Protein AF-A0A956BLV8-F1 (afdb_monomer)

Nearest PDB structures (foldseek):
  6efn-assembly1_A-2  TM=6.779E-01  e=3.059E-04  Bacillus subtilis subsp. subtilis str. 168
  5ul3-assembly1_A  TM=5.189E-01  e=5.396E-01 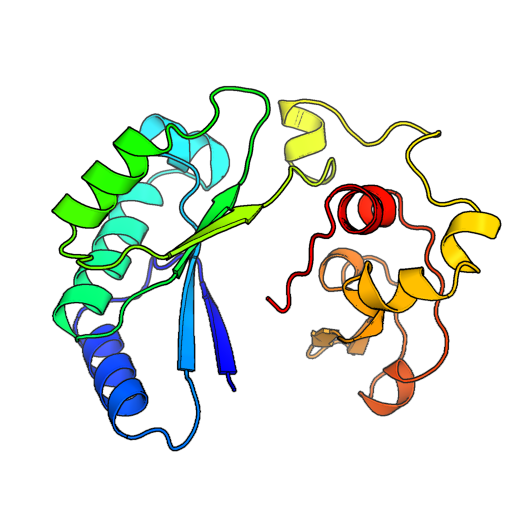 Priestia megaterium
  1tml-assembly1_A  TM=4.961E-01  e=4.240E-01  Thermobifida fusca
  7mjx-assembly2_B  TM=4.986E-01  e=3.992E-01  Bacteroides uniformis
  6fao-assembly1_A  TM=4.511E-01  e=5.731E-01  metagenome

Secondary structure (DSSP, 8-state):
-EEEEE--TT--HHHHHHHHHHHHH-SS-EEEEEE---SSHHHHHHHH-TTHHHHHHHHHHHHHHTT--PEEEEE--SSSPPPHHHHHHHHHHTT-SS-EEEEE---SSTHHHHHS----TT-S--HHHHHSTTHHHHSHHHH--EEETTEEESSGGGTT-GGGEEESSHHHHTS-----STHHHHHHHHT--S--

Sequence (196 aa):
PLGILTNGMLIDPALAEAIGQRFREAPYNLEIRVSLDGCTAEQNDRIRGRGVFAKATEGIANLARAGVPALVAASLVDEDPVDREQLLEVLAGLGVDRPRIKWIPPFRMGREERRARGYEEWETLTAEDVAHPETVHRLQCGTSRMVTAEGTWACPILINEPEHRLGDRLEDAMRPHRVDHPACTTCYVEGFSCST

Radius of gyration: 18.22 Å; Cα contacts (8 Å, |Δi|>4): 324; chains: 1; bounding box: 44×42×43 Å

Foldseek 3Di:
DEEDEDQLLPQDLVNLLVVLVCCVPPPDHYAYEHEAAELDQVRRCVPVNHPSNVRNLNSCLSNLVSVHQHAYEYEQAPPPGHDPVSNVVSSVVSNRPDYHYDYDYDQQDDVVCVVPRHFDPPLWDDPVCVPDPCLLQLFQLSPDWDADCVAIFSDPVCPVPPVRGQGHDPVSSPDDGDRTDSSSSSSNVVSDYPVD

pLDDT: mean 92.5, std 5.3, range [66.06, 98.56]

Solvent-accessible surface area (backbone atoms only — not comparable to full-atom values): 11035 Å² total; per-residue (Å²): 116,48,78,47,81,42,60,29,62,80,36,43,64,70,56,17,42,55,50,21,52,47,59,74,68,46,95,54,60,66,44,48,32,31,49,51,53,36,77,44,56,70,54,14,15,74,75,75,34,86,69,41,40,64,33,18,50,49,14,51,25,27,22,26,74,36,70,35,78,50,31,37,36,26,53,46,43,94,72,84,52,60,54,66,68,57,38,52,51,53,40,46,75,38,57,38,88,71,78,42,76,45,81,37,77,69,62,42,47,82,69,37,29,78,75,75,43,55,68,56,92,79,44,46,60,48,75,65,57,66,68,37,84,66,38,48,78,24,32,45,52,53,82,44,72,33,78,58,100,89,19,15,22,53,42,76,88,43,77,88,37,77,91,56,54,44,37,79,42,73,73,47,43,72,54,93,76,89,80,73,57,46,66,53,34,53,18,55,75,70,57,43,45,86,88,108

Structure (mmCIF, N/CA/C/O backbone):
data_AF-A0A956BLV8-F1
#
_entry.id   AF-A0A956BLV8-F1
#
loop_
_atom_site.group_PDB
_atom_site.id
_atom_site.type_symbol
_atom_site.label_atom_id
_atom_site.label_alt_id
_atom_site.label_comp_id
_atom_site.label_asym_id
_atom_site.label_entity_id
_atom_site.label_seq_id
_atom_site.pdbx_PDB_ins_code
_atom_site.Cartn_x
_atom_site.Cartn_y
_atom_site.Cartn_z
_atom_site.occupancy
_atom_site.B_iso_or_equiv
_atom_site.auth_seq_id
_atom_site.auth_comp_id
_atom_site.auth_asym_id
_atom_site.auth_atom_id
_atom_site.pdbx_PDB_model_num
ATOM 1 N N . PRO A 1 1 ? -0.418 -15.160 8.573 1.00 83.94 1 PRO A N 1
ATOM 2 C CA . PRO A 1 1 ? -0.638 -13.721 8.869 1.00 83.94 1 PRO A CA 1
ATOM 3 C C . PRO A 1 1 ? -1.484 -13.122 7.743 1.00 83.94 1 PRO A C 1
ATOM 5 O O . PRO A 1 1 ? -1.284 -13.519 6.598 1.00 83.94 1 PRO A O 1
ATOM 8 N N . LEU A 1 2 ? -2.432 -12.240 8.056 1.00 89.81 2 LEU A N 1
ATOM 9 C CA . LEU A 1 2 ? -3.318 -11.596 7.082 1.00 89.81 2 LEU A CA 1
ATOM 10 C C . LEU A 1 2 ? -3.217 -10.076 7.235 1.00 89.81 2 LEU A C 1
ATOM 12 O O . LEU A 1 2 ? -3.473 -9.555 8.315 1.00 89.81 2 LEU A O 1
ATOM 16 N N . GLY A 1 3 ? -2.863 -9.377 6.159 1.00 91.12 3 GLY A N 1
ATOM 17 C CA . GLY A 1 3 ? -2.927 -7.918 6.081 1.00 91.12 3 GLY A CA 1
ATOM 18 C C . GLY A 1 3 ? -4.072 -7.486 5.171 1.00 91.12 3 GLY A C 1
ATOM 19 O O . GLY A 1 3 ? -4.181 -7.976 4.048 1.00 91.12 3 GLY A O 1
ATOM 20 N N . ILE A 1 4 ? -4.920 -6.575 5.642 1.00 93.00 4 ILE A N 1
ATOM 21 C CA . ILE A 1 4 ? -6.008 -5.974 4.865 1.00 93.00 4 ILE A CA 1
ATOM 22 C C . ILE A 1 4 ? -5.679 -4.501 4.650 1.00 93.00 4 ILE A C 1
ATOM 24 O O . ILE A 1 4 ? -5.573 -3.739 5.608 1.00 93.00 4 ILE A O 1
ATOM 28 N N . LEU A 1 5 ? -5.540 -4.096 3.389 1.00 93.75 5 LEU A N 1
ATOM 29 C CA . LEU A 1 5 ? -5.319 -2.706 3.002 1.00 93.75 5 LEU A CA 1
ATOM 30 C C . LEU A 1 5 ? -6.654 -2.084 2.586 1.00 93.75 5 LEU A C 1
ATOM 32 O O . LEU A 1 5 ? -7.389 -2.659 1.786 1.00 93.75 5 LEU A O 1
ATOM 36 N N . THR A 1 6 ? -6.974 -0.912 3.127 1.00 95.62 6 THR A N 1
ATOM 37 C CA . THR A 1 6 ? -8.262 -0.242 2.919 1.00 95.62 6 THR A CA 1
ATOM 38 C C . THR A 1 6 ? -8.118 1.280 2.947 1.00 95.62 6 THR A C 1
ATOM 40 O O . THR A 1 6 ? -7.176 1.826 3.519 1.00 95.62 6 THR A O 1
ATOM 43 N N . ASN A 1 7 ? -9.067 1.991 2.339 1.00 95.62 7 ASN A N 1
ATOM 44 C CA . ASN A 1 7 ? -9.197 3.445 2.489 1.00 95.62 7 ASN A CA 1
ATOM 45 C C . ASN A 1 7 ? -9.941 3.846 3.780 1.00 95.62 7 ASN A C 1
ATOM 47 O O . ASN A 1 7 ? -10.078 5.031 4.057 1.00 95.62 7 ASN A O 1
ATOM 51 N N . GLY A 1 8 ? -10.453 2.876 4.548 1.00 96.62 8 GLY A N 1
ATOM 52 C CA . GLY A 1 8 ? -11.100 3.094 5.845 1.00 96.62 8 GLY A CA 1
ATOM 53 C C . GLY A 1 8 ? -12.504 3.705 5.794 1.00 96.62 8 GLY A C 1
ATOM 54 O O . GLY A 1 8 ? -13.173 3.750 6.819 1.00 96.62 8 GLY A O 1
ATOM 55 N N 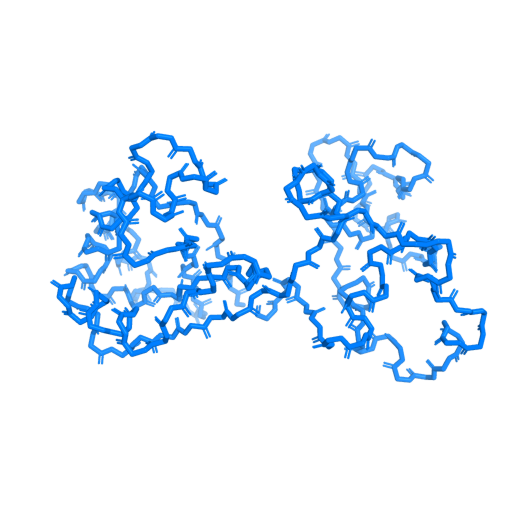. MET A 1 9 ? -12.993 4.122 4.623 1.00 97.75 9 MET A N 1
ATOM 56 C CA . MET A 1 9 ? -14.185 4.976 4.510 1.00 97.75 9 MET A CA 1
ATOM 57 C C . MET A 1 9 ? -15.508 4.308 4.902 1.00 97.75 9 MET A C 1
ATOM 59 O O . MET A 1 9 ? -16.500 5.003 5.110 1.00 97.75 9 MET A O 1
ATOM 63 N N . LEU A 1 10 ? -15.548 2.975 4.898 1.00 97.25 10 LEU A N 1
ATOM 64 C CA . LEU A 1 10 ? -16.747 2.175 5.170 1.00 97.25 10 LEU A CA 1
ATOM 65 C C . LEU A 1 10 ? -16.645 1.409 6.492 1.00 97.25 10 LEU A C 1
ATOM 67 O O . LEU A 1 10 ? -17.432 0.500 6.738 1.00 97.25 10 LEU A O 1
ATOM 71 N N . ILE A 1 11 ? -15.658 1.738 7.328 1.00 98.00 11 ILE A N 1
ATOM 72 C CA . ILE A 1 11 ? -15.493 1.106 8.635 1.00 98.00 11 ILE A CA 1
ATOM 73 C C . ILE A 1 11 ? -16.377 1.837 9.637 1.00 98.00 11 ILE A C 1
ATOM 75 O O . ILE A 1 11 ? -15.930 2.717 10.366 1.00 98.00 11 ILE A O 1
ATOM 79 N N . ASP A 1 12 ? -17.657 1.486 9.635 1.00 98.31 12 ASP A N 1
ATOM 80 C CA . ASP A 1 12 ? -18.606 1.929 10.650 1.00 98.31 12 ASP A CA 1
ATOM 81 C C . ASP A 1 12 ? -18.378 1.192 11.994 1.00 98.31 12 ASP A C 1
ATOM 83 O O . ASP A 1 12 ? -17.559 0.264 12.068 1.00 98.31 12 ASP A O 1
ATOM 87 N N . PRO A 1 13 ? -19.067 1.581 13.084 1.00 98.56 13 PRO A N 1
ATOM 88 C CA . PRO A 1 13 ? -18.897 0.931 14.382 1.00 98.56 13 PRO A CA 1
ATOM 89 C C . PRO A 1 13 ? -19.214 -0.571 14.383 1.00 98.56 13 PRO A C 1
ATOM 91 O O . PRO A 1 13 ? -18.564 -1.328 15.101 1.00 98.56 13 PRO A O 1
ATOM 94 N N . ALA A 1 14 ? -20.187 -1.021 13.585 1.00 98.44 14 ALA A N 1
ATOM 95 C CA . ALA A 1 14 ? -20.584 -2.426 13.545 1.00 98.44 14 ALA A CA 1
ATOM 96 C C . ALA A 1 14 ? -19.514 -3.284 12.856 1.00 98.44 14 ALA A C 1
ATOM 98 O O . ALA A 1 14 ? -19.144 -4.346 13.364 1.00 98.44 14 ALA A O 1
ATOM 99 N N . LEU A 1 15 ? -18.970 -2.807 11.732 1.00 98.19 15 LEU A N 1
ATOM 100 C CA . LEU A 1 15 ? -17.857 -3.456 11.051 1.00 98.19 15 LEU A CA 1
ATOM 101 C C . LEU A 1 15 ? -16.589 -3.425 11.910 1.00 98.19 15 LEU A C 1
ATOM 103 O O . LEU A 1 15 ? -15.890 -4.433 11.986 1.00 98.19 15 LEU A O 1
ATOM 107 N N . ALA A 1 16 ? -16.300 -2.309 12.584 1.00 98.06 16 ALA A N 1
ATOM 108 C CA . ALA A 1 16 ? -15.155 -2.213 13.485 1.00 98.06 16 ALA A CA 1
ATOM 109 C C . ALA A 1 16 ? -15.237 -3.229 14.632 1.00 98.06 16 ALA A C 1
ATOM 111 O O . ALA A 1 16 ? -14.248 -3.910 14.893 1.00 98.06 16 ALA A O 1
ATOM 112 N N . GLU A 1 17 ? -16.405 -3.397 15.261 1.00 98.25 17 GLU A N 1
ATOM 113 C CA . GLU A 1 17 ? -16.586 -4.404 16.313 1.00 98.25 17 GLU A CA 1
ATOM 114 C C . GLU A 1 17 ? -16.426 -5.827 15.766 1.00 98.25 17 GLU A C 1
ATOM 116 O O . GLU A 1 17 ? -15.737 -6.648 16.371 1.00 98.25 17 GLU A O 1
ATOM 121 N N . ALA A 1 18 ? -16.977 -6.114 14.582 1.00 97.38 18 ALA A N 1
ATOM 122 C CA . ALA A 1 18 ? -16.798 -7.412 13.936 1.00 97.38 18 ALA A CA 1
ATOM 123 C C . ALA A 1 18 ? -15.314 -7.706 13.639 1.00 97.38 18 ALA A C 1
ATOM 125 O O . ALA A 1 18 ? -14.838 -8.816 13.889 1.00 97.38 18 ALA A O 1
ATOM 126 N N . ILE A 1 19 ? -14.560 -6.714 13.149 1.00 96.62 19 ILE A N 1
ATOM 127 C CA . ILE A 1 19 ? -13.107 -6.826 12.955 1.00 96.62 19 ILE A CA 1
ATOM 128 C C . ILE A 1 19 ? -12.409 -7.018 14.306 1.00 96.62 19 ILE A C 1
ATOM 130 O O . ILE A 1 19 ? -11.548 -7.888 14.410 1.00 96.62 19 ILE A O 1
ATOM 134 N N . GLY A 1 20 ? -12.790 -6.267 15.341 1.00 96.31 20 GLY A N 1
ATOM 135 C CA . GLY A 1 20 ? -12.245 -6.376 16.695 1.00 96.31 20 GLY A CA 1
ATOM 136 C C . GLY A 1 20 ? -12.437 -7.762 17.302 1.00 96.31 20 GLY A C 1
ATOM 137 O O . GLY A 1 20 ? -11.493 -8.331 17.853 1.00 96.31 20 GLY A O 1
ATOM 138 N N . GLN A 1 21 ? -13.616 -8.361 17.131 1.00 96.44 21 GLN A N 1
ATOM 139 C CA . GLN A 1 21 ? -13.868 -9.737 17.546 1.00 96.44 21 GLN A CA 1
ATOM 140 C C . GLN A 1 21 ? -12.927 -10.712 16.828 1.00 96.44 21 GLN A C 1
ATOM 142 O O . GLN A 1 21 ? -12.256 -11.514 17.478 1.00 96.44 21 GLN A O 1
ATOM 147 N N . ARG A 1 22 ? -12.809 -10.606 15.496 1.00 95.19 22 ARG A N 1
ATOM 148 C CA . ARG A 1 22 ? -11.887 -11.451 14.720 1.00 95.19 22 ARG A CA 1
ATOM 149 C C . ARG A 1 22 ? -10.435 -11.240 15.124 1.00 95.19 22 ARG A C 1
ATOM 151 O O . ARG A 1 22 ? -9.704 -12.213 15.224 1.00 95.19 22 ARG A O 1
ATOM 158 N N . PHE A 1 23 ? -10.029 -10.003 15.384 1.00 94.00 23 PHE A N 1
ATOM 159 C CA . PHE A 1 23 ? -8.677 -9.664 15.814 1.00 94.00 23 PHE A CA 1
ATOM 160 C C . PHE A 1 23 ? -8.318 -10.329 17.152 1.00 94.00 23 PHE A C 1
ATOM 162 O O . PHE A 1 23 ? -7.195 -10.796 17.311 1.00 94.00 23 PHE A O 1
ATOM 169 N N . ARG A 1 24 ? -9.271 -10.424 18.092 1.00 93.69 24 ARG A N 1
ATOM 170 C CA . ARG A 1 24 ? -9.075 -11.083 19.397 1.00 93.69 24 ARG A CA 1
ATOM 171 C C . ARG A 1 24 ? -9.074 -12.611 19.319 1.00 93.69 24 ARG A C 1
ATOM 173 O O . ARG A 1 24 ? -8.361 -13.254 20.081 1.00 93.69 24 ARG A O 1
ATOM 180 N N . GLU A 1 25 ? -9.891 -13.186 18.441 1.00 94.50 25 GLU A N 1
ATOM 181 C CA . GLU A 1 25 ? -10.086 -14.640 18.344 1.00 94.50 25 GLU A CA 1
ATOM 182 C C . GLU A 1 25 ? -9.151 -15.320 17.328 1.00 94.50 25 GLU A C 1
ATOM 184 O O . GLU A 1 25 ? -8.979 -16.540 17.369 1.00 94.50 25 GLU A O 1
ATOM 189 N N . ALA A 1 26 ? -8.570 -14.569 16.386 1.00 91.56 26 ALA A N 1
ATOM 190 C CA . ALA A 1 26 ? -7.771 -15.143 15.311 1.00 91.56 26 ALA A CA 1
ATOM 191 C C . ALA A 1 26 ? -6.491 -15.815 15.847 1.00 91.56 26 ALA A C 1
ATOM 193 O O . ALA A 1 26 ? -5.732 -15.201 16.595 1.00 91.56 26 ALA A O 1
ATOM 194 N N . PRO A 1 27 ? -6.174 -17.045 15.397 1.00 91.69 27 PRO A N 1
ATOM 195 C CA . PRO A 1 27 ? -4.961 -17.752 15.816 1.00 91.69 27 PRO A CA 1
ATOM 196 C C . PRO A 1 27 ? -3.676 -17.174 15.198 1.00 91.69 27 PRO A C 1
ATOM 198 O O . PRO A 1 27 ? -2.574 -17.549 15.592 1.00 91.69 27 PRO A O 1
ATOM 201 N N . TYR A 1 28 ? -3.806 -16.285 14.210 1.00 89.81 28 TYR A N 1
ATOM 202 C CA . TYR A 1 28 ? -2.698 -15.629 13.521 1.00 89.81 28 TYR A CA 1
ATOM 203 C C . TYR A 1 28 ? -2.924 -14.122 13.462 1.00 89.81 28 TYR A C 1
ATOM 205 O O . TYR A 1 28 ? -4.062 -13.659 13.443 1.00 89.81 28 TYR A O 1
ATOM 213 N N . ASN A 1 29 ? -1.829 -13.372 13.326 1.00 88.00 29 ASN A N 1
ATOM 214 C CA . ASN A 1 29 ? -1.866 -11.917 13.223 1.00 88.00 29 ASN A CA 1
ATOM 215 C C . ASN A 1 29 ? -2.768 -11.452 12.070 1.00 88.00 29 ASN A C 1
ATOM 217 O O . ASN A 1 29 ? -2.560 -11.850 10.916 1.00 88.00 29 ASN A O 1
ATOM 221 N N . LEU A 1 30 ? -3.713 -10.577 12.407 1.00 91.38 30 LEU A N 1
ATOM 222 C CA . LEU A 1 30 ? -4.530 -9.789 11.493 1.00 91.38 30 LEU A CA 1
ATOM 223 C C . LEU A 1 30 ? -4.069 -8.333 11.585 1.00 91.38 30 LEU A C 1
ATOM 225 O O . LEU A 1 30 ? -4.026 -7.776 12.673 1.00 91.38 30 LEU A O 1
ATOM 229 N N . GLU A 1 31 ? -3.7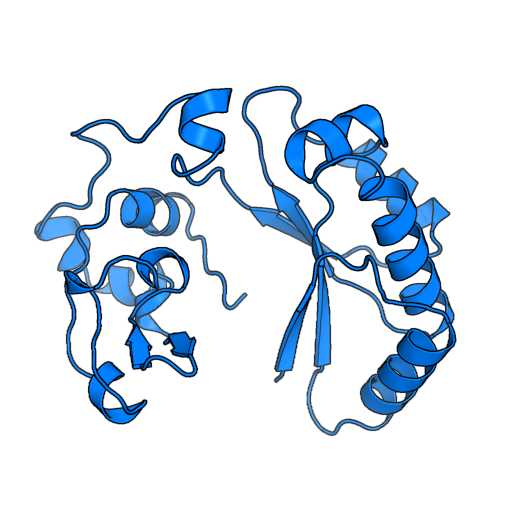35 -7.706 10.465 1.00 92.06 31 GLU A N 1
ATOM 230 C CA . GLU A 1 31 ? -3.395 -6.284 10.404 1.00 92.06 31 GLU A CA 1
ATOM 231 C C . GLU A 1 31 ? -4.397 -5.551 9.514 1.00 92.06 31 GLU A C 1
ATOM 233 O O . GLU A 1 31 ? -4.644 -5.967 8.382 1.00 92.06 31 GLU A O 1
ATOM 238 N N . ILE A 1 32 ? -4.946 -4.439 10.009 1.00 94.88 32 ILE A N 1
ATOM 239 C CA . ILE A 1 32 ? -5.719 -3.501 9.193 1.00 94.88 32 ILE A CA 1
ATOM 240 C C . ILE A 1 32 ? -4.841 -2.295 8.895 1.00 94.88 32 ILE A C 1
ATOM 242 O O . ILE A 1 32 ? -4.351 -1.634 9.811 1.00 94.88 32 ILE A O 1
ATOM 246 N N . ARG A 1 33 ? -4.659 -2.009 7.610 1.00 95.69 33 ARG A N 1
ATOM 247 C CA . ARG A 1 33 ? -3.885 -0.880 7.116 1.00 95.69 33 ARG A CA 1
ATOM 248 C C . ARG A 1 33 ? -4.799 0.128 6.442 1.00 95.69 33 ARG A C 1
ATOM 250 O O . ARG A 1 33 ? -5.372 -0.171 5.394 1.00 95.69 33 ARG A O 1
ATOM 257 N N . VAL A 1 34 ? -4.911 1.316 7.023 1.00 96.69 34 VAL A N 1
ATOM 258 C CA . VAL A 1 34 ? -5.737 2.403 6.493 1.00 96.69 34 VAL A CA 1
ATOM 259 C C . VAL A 1 34 ? -4.854 3.420 5.784 1.00 96.69 34 VAL A C 1
ATOM 261 O O . VAL A 1 34 ? -3.867 3.895 6.335 1.00 96.69 34 VAL A O 1
ATOM 264 N N . SER A 1 35 ? -5.199 3.742 4.543 1.00 95.12 35 SER A N 1
ATOM 265 C CA . SER A 1 35 ? -4.557 4.822 3.798 1.00 95.12 35 SER A CA 1
ATOM 266 C C . SER A 1 35 ? -4.982 6.206 4.299 1.00 95.12 35 SER A C 1
ATOM 268 O O . SER A 1 35 ? -6.178 6.494 4.309 1.00 95.12 35 SER A O 1
ATOM 270 N N . LEU A 1 36 ? -4.015 7.065 4.629 1.00 95.00 36 LEU A N 1
ATOM 271 C CA . LEU A 1 36 ? -4.230 8.465 5.007 1.00 95.00 36 LEU A CA 1
ATOM 272 C C . LEU A 1 36 ? -3.016 9.298 4.561 1.00 95.00 36 LEU A C 1
ATOM 274 O O . LEU A 1 36 ? -1.932 9.150 5.116 1.00 95.00 36 LEU A O 1
ATOM 278 N N . ASP A 1 37 ? -3.197 10.162 3.561 1.00 92.81 37 ASP A N 1
ATOM 279 C CA . ASP A 1 37 ? -2.104 10.900 2.898 1.00 92.81 37 ASP A CA 1
ATOM 280 C C . ASP A 1 37 ? -2.106 12.396 3.253 1.00 92.81 37 ASP A C 1
ATOM 282 O O . ASP A 1 37 ? -1.746 13.246 2.448 1.00 92.81 37 ASP A O 1
ATOM 286 N N . GLY A 1 38 ? -2.570 12.752 4.44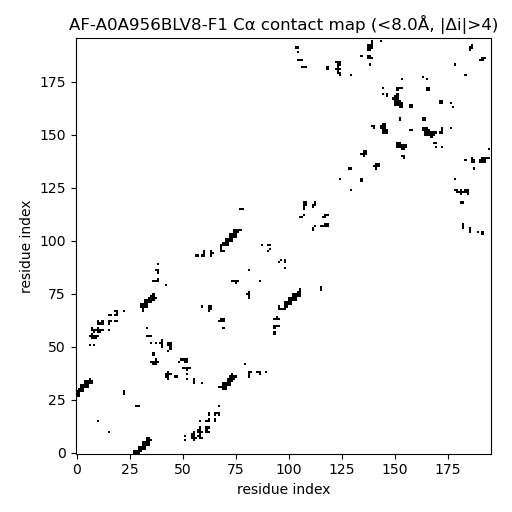6 1.00 92.12 38 GLY A N 1
ATOM 287 C CA . GLY A 1 38 ? -2.570 14.137 4.904 1.00 92.12 38 GLY A CA 1
ATOM 288 C C . GLY A 1 38 ? -3.047 14.259 6.340 1.00 92.12 38 GLY A C 1
ATOM 289 O O . GLY A 1 38 ? -3.816 13.424 6.816 1.00 92.12 38 GLY A O 1
ATOM 290 N N . CYS A 1 39 ? -2.605 15.316 7.016 1.00 93.31 39 CYS A N 1
ATOM 291 C CA . CYS A 1 39 ? -2.992 15.617 8.397 1.00 93.31 39 CYS A CA 1
ATOM 292 C C . CYS A 1 39 ? -4.299 16.417 8.477 1.00 93.31 39 CYS A C 1
ATOM 294 O O . CYS A 1 39 ? -4.882 16.573 9.547 1.00 93.31 39 CYS A O 1
ATOM 296 N N . THR A 1 40 ? -4.771 16.926 7.338 1.00 94.00 40 THR A N 1
ATOM 297 C CA . THR A 1 40 ? -5.997 17.715 7.213 1.00 94.00 40 THR A CA 1
ATOM 298 C C . THR A 1 40 ? -6.856 17.215 6.055 1.00 94.00 40 THR A C 1
ATOM 300 O O . THR A 1 40 ? -6.371 16.538 5.143 1.00 94.00 40 THR A O 1
ATOM 303 N N . ALA A 1 41 ? -8.137 17.600 6.059 1.00 95.81 41 ALA A N 1
ATOM 304 C CA . ALA A 1 41 ? -9.043 17.308 4.953 1.00 95.81 41 ALA A CA 1
ATOM 305 C C . ALA A 1 41 ? -8.529 17.875 3.628 1.00 95.81 41 ALA A C 1
ATOM 307 O O . ALA A 1 41 ? -8.575 17.185 2.619 1.00 95.81 41 ALA A O 1
ATOM 308 N N . GLU A 1 42 ? -7.985 19.093 3.633 1.00 93.50 42 GLU A N 1
ATOM 309 C CA . GLU A 1 42 ? -7.465 19.720 2.420 1.00 93.50 42 GLU A CA 1
ATOM 310 C C . GLU A 1 42 ? -6.288 18.938 1.822 1.00 93.50 42 GLU A C 1
ATOM 312 O O . GLU A 1 42 ? -6.318 18.609 0.636 1.00 93.50 42 GLU A O 1
ATOM 317 N N . GLN A 1 43 ? -5.296 18.578 2.643 1.00 92.19 43 GLN A N 1
ATOM 318 C CA . GLN A 1 43 ? -4.124 17.813 2.203 1.00 92.19 43 GLN A CA 1
ATOM 319 C C . GLN A 1 43 ? -4.511 16.423 1.690 1.00 92.19 43 GLN A C 1
ATOM 321 O O . GLN A 1 43 ? -4.220 16.064 0.548 1.00 92.19 43 GLN A O 1
ATOM 326 N N . ASN A 1 44 ? -5.222 15.646 2.510 1.00 93.88 44 ASN A N 1
ATOM 327 C CA . ASN A 1 44 ? -5.548 14.268 2.163 1.00 93.88 44 ASN A CA 1
ATOM 328 C C . ASN A 1 44 ? -6.510 14.201 0.971 1.00 93.88 44 ASN A C 1
ATOM 330 O O . ASN A 1 44 ? -6.323 13.380 0.073 1.00 93.88 44 ASN A O 1
ATOM 334 N N . ASP A 1 45 ? -7.540 15.049 0.931 1.00 94.50 45 ASP A N 1
ATOM 335 C CA . ASP A 1 45 ? -8.565 14.968 -0.110 1.00 94.50 45 ASP A CA 1
ATOM 336 C C . ASP A 1 45 ? -8.052 15.452 -1.471 1.00 94.50 45 ASP A C 1
ATOM 338 O O . ASP A 1 45 ? -8.540 14.983 -2.503 1.00 94.50 45 ASP A O 1
ATOM 342 N N . ARG A 1 46 ? -7.017 16.305 -1.502 1.00 90.50 46 ARG A N 1
ATOM 343 C CA . ARG A 1 46 ? -6.278 16.634 -2.732 1.00 90.50 46 ARG A CA 1
ATOM 344 C C . ARG A 1 46 ? -5.684 15.37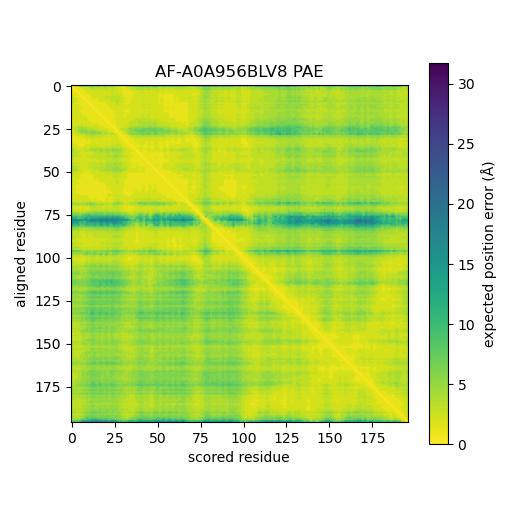7 -3.380 1.00 90.50 46 ARG A C 1
ATOM 346 O O . ARG A 1 46 ? -5.661 15.252 -4.609 1.00 90.50 46 ARG A O 1
ATOM 353 N N . ILE A 1 47 ? -5.252 14.417 -2.558 1.00 89.06 47 ILE A N 1
ATOM 354 C CA . ILE A 1 47 ? -4.633 13.164 -3.000 1.00 89.06 47 ILE A CA 1
ATOM 355 C C . ILE A 1 47 ? -5.678 12.068 -3.236 1.00 89.06 47 ILE A C 1
ATOM 357 O O . ILE A 1 47 ? -5.688 11.436 -4.302 1.00 89.06 47 ILE A O 1
ATOM 361 N N . ARG A 1 48 ? -6.550 11.845 -2.250 1.00 91.25 48 ARG A N 1
ATOM 362 C CA . ARG A 1 48 ? -7.453 10.689 -2.146 1.00 91.25 48 ARG A CA 1
ATOM 363 C C . ARG A 1 48 ? -8.876 10.959 -2.632 1.00 91.25 48 ARG A C 1
ATOM 365 O O . ARG A 1 48 ? -9.596 10.004 -2.915 1.00 91.25 48 ARG A O 1
ATOM 372 N N . GLY A 1 49 ? -9.255 12.224 -2.792 1.00 93.31 49 GLY A N 1
ATOM 373 C CA . GLY A 1 49 ? -10.582 12.654 -3.219 1.00 93.31 49 GLY A CA 1
ATOM 374 C C . GLY A 1 49 ? -11.399 13.289 -2.094 1.00 93.31 49 GLY A C 1
ATOM 375 O O . GLY A 1 49 ? -11.158 13.071 -0.910 1.00 93.31 49 GLY A O 1
ATOM 376 N N . ARG A 1 50 ? -12.398 14.084 -2.484 1.00 96.81 50 ARG A N 1
ATOM 377 C CA . ARG A 1 50 ? -13.238 14.871 -1.572 1.00 96.81 50 ARG A CA 1
ATOM 378 C C . ARG A 1 50 ? -13.959 14.005 -0.532 1.00 96.81 50 ARG A C 1
ATOM 380 O O . ARG A 1 50 ? -14.670 13.066 -0.885 1.00 96.81 50 ARG A O 1
ATOM 387 N N . GLY A 1 51 ? -13.864 14.405 0.734 1.00 96.88 51 GLY A N 1
ATOM 388 C CA . GLY A 1 51 ? -14.537 13.793 1.876 1.00 96.88 51 GLY A CA 1
ATOM 389 C C . GLY A 1 51 ? -13.898 12.494 2.363 1.00 96.88 51 GLY A C 1
ATOM 390 O O . GLY A 1 51 ? -14.473 11.836 3.233 1.00 96.88 51 GLY A O 1
ATOM 391 N N . VAL A 1 52 ? -12.745 12.097 1.815 1.00 97.75 52 VAL A N 1
ATOM 392 C CA . VAL A 1 52 ? -12.078 10.852 2.209 1.00 97.75 52 VAL A CA 1
ATOM 393 C C . VAL A 1 52 ? -11.464 10.989 3.595 1.00 97.75 52 VAL A C 1
ATOM 395 O O . VAL A 1 52 ? -11.620 10.072 4.392 1.00 97.75 52 VAL A O 1
ATOM 398 N N . PHE A 1 53 ? -10.851 12.127 3.923 1.00 97.69 53 PHE A N 1
ATOM 399 C CA . PHE A 1 53 ? -10.208 12.350 5.219 1.00 97.69 53 PHE A CA 1
ATOM 400 C C . PHE A 1 53 ? -11.176 12.150 6.383 1.00 97.69 53 PHE A C 1
ATOM 402 O O . PHE A 1 53 ? -10.887 11.400 7.312 1.00 97.69 53 PHE A O 1
ATOM 409 N N . ALA A 1 54 ? -12.356 12.769 6.306 1.00 98.06 54 ALA A N 1
ATOM 410 C CA . ALA A 1 54 ? -13.362 12.674 7.359 1.00 98.06 54 ALA A CA 1
ATOM 411 C C . ALA A 1 54 ? -13.811 11.219 7.578 1.00 98.06 54 ALA A C 1
ATOM 413 O O . ALA A 1 54 ? -13.828 10.737 8.705 1.00 98.06 54 ALA A O 1
ATOM 414 N N . LYS A 1 55 ? -14.096 10.487 6.494 1.00 98.38 55 LYS A N 1
ATOM 415 C CA . LYS A 1 55 ? -14.538 9.087 6.583 1.00 98.38 55 LYS A CA 1
ATOM 416 C C . LYS A 1 55 ? -13.421 8.134 7.012 1.00 98.38 55 LYS A C 1
ATOM 418 O O . LYS A 1 55 ? -13.666 7.201 7.766 1.00 98.38 55 LYS A O 1
ATOM 423 N N . ALA A 1 56 ? -12.199 8.346 6.530 1.00 98.00 56 ALA A N 1
ATOM 424 C CA . ALA A 1 56 ? -11.050 7.519 6.884 1.00 98.00 56 ALA A CA 1
ATOM 425 C C . ALA A 1 56 ? -10.671 7.695 8.360 1.00 98.00 56 ALA A C 1
ATOM 427 O O . ALA A 1 56 ? -10.443 6.704 9.050 1.00 98.00 56 ALA A O 1
ATOM 428 N N . THR A 1 57 ? -10.654 8.933 8.864 1.00 97.75 57 THR A N 1
ATOM 429 C CA . THR A 1 57 ? -10.365 9.217 10.279 1.00 97.75 57 THR A CA 1
ATOM 430 C C . THR A 1 57 ? -11.470 8.704 11.205 1.00 97.75 57 THR A C 1
ATOM 432 O O . THR A 1 57 ? -11.160 8.129 12.247 1.00 97.75 57 THR A O 1
ATOM 435 N N . GLU A 1 58 ? -12.742 8.785 10.798 1.00 98.31 58 GLU A N 1
ATOM 436 C CA . GLU A 1 58 ? -13.847 8.118 11.498 1.00 98.31 58 GLU A CA 1
ATOM 437 C C . GLU A 1 58 ? -13.645 6.595 11.558 1.00 98.31 58 GLU A C 1
ATOM 439 O O . GLU A 1 58 ? -13.737 6.004 12.635 1.00 98.31 58 GLU A O 1
ATOM 444 N N . GLY A 1 59 ? -13.290 5.964 10.434 1.00 98.12 59 GLY A N 1
ATOM 445 C CA . GLY A 1 59 ? -12.992 4.534 10.377 1.00 98.12 59 GLY A CA 1
ATOM 446 C C . GLY A 1 59 ? -11.816 4.120 11.266 1.00 98.12 59 GLY A C 1
ATOM 447 O O . GLY A 1 59 ? -11.903 3.119 11.978 1.00 98.12 59 GLY A O 1
ATOM 448 N N . ILE A 1 60 ? -10.738 4.910 11.289 1.00 97.88 60 ILE A N 1
ATOM 449 C CA . ILE A 1 60 ? -9.585 4.698 12.180 1.00 97.88 60 ILE A CA 1
ATOM 450 C C . ILE A 1 60 ? -10.016 4.790 13.648 1.00 97.88 60 ILE A C 1
ATOM 452 O O . ILE A 1 60 ? -9.670 3.911 14.437 1.00 97.88 60 ILE A O 1
ATOM 456 N N . ALA A 1 61 ? -10.809 5.799 14.013 1.00 97.81 61 ALA A N 1
ATOM 457 C CA . ALA A 1 61 ? -11.306 5.947 15.377 1.00 97.81 61 ALA A CA 1
ATOM 458 C C . ALA A 1 61 ? -12.247 4.796 15.779 1.00 97.81 61 ALA A C 1
ATOM 460 O O . ALA A 1 61 ? -12.207 4.325 16.916 1.00 97.81 61 ALA A O 1
ATOM 461 N N . ASN A 1 62 ? -13.077 4.303 14.855 1.00 98.31 62 ASN A N 1
ATOM 462 C CA . ASN A 1 62 ? -13.925 3.133 15.087 1.00 98.31 62 ASN A CA 1
ATOM 463 C C . ASN A 1 62 ? -13.080 1.877 15.363 1.00 98.31 62 ASN A C 1
ATOM 465 O O . ASN A 1 62 ? -13.344 1.177 16.341 1.00 98.31 62 ASN A O 1
ATOM 469 N N . LEU A 1 63 ? -12.030 1.627 14.569 1.00 97.44 63 LEU A N 1
ATOM 470 C CA . LEU A 1 63 ? -11.084 0.525 14.807 1.00 97.44 63 LEU A CA 1
ATOM 471 C C . LEU A 1 63 ? -10.385 0.649 16.163 1.00 97.44 63 LEU A C 1
ATOM 473 O O . LEU A 1 63 ? -10.318 -0.331 16.905 1.00 97.44 63 LEU A O 1
ATOM 477 N N . ALA A 1 64 ? -9.915 1.850 16.506 1.00 96.56 64 ALA A N 1
ATOM 478 C CA . ALA A 1 64 ? -9.258 2.114 17.780 1.00 96.56 64 ALA A CA 1
ATOM 479 C C . ALA A 1 64 ? -10.181 1.787 18.966 1.00 96.56 64 ALA A C 1
ATOM 481 O O . ALA A 1 64 ? -9.789 1.045 19.867 1.00 96.56 64 ALA A O 1
ATOM 482 N N . ARG A 1 65 ? -11.445 2.237 18.924 1.00 96.62 65 ARG A N 1
ATOM 483 C CA . ARG A 1 65 ? -12.448 1.917 19.959 1.00 96.62 65 ARG A CA 1
ATOM 484 C C . ARG A 1 65 ? -12.754 0.421 20.061 1.00 96.62 65 ARG A C 1
ATOM 486 O O . ARG A 1 65 ? -12.994 -0.063 21.161 1.00 96.62 65 ARG A O 1
ATOM 493 N N . ALA A 1 66 ? -12.702 -0.311 18.949 1.00 96.56 66 ALA A N 1
ATOM 494 C CA . ALA A 1 66 ? -12.875 -1.766 18.920 1.00 96.56 66 ALA A CA 1
ATOM 495 C C . ALA A 1 66 ? -11.618 -2.552 19.364 1.00 96.56 66 ALA A C 1
ATOM 497 O O . ALA A 1 66 ? -11.623 -3.788 19.369 1.00 96.56 66 ALA A O 1
ATOM 498 N N . GLY A 1 67 ? -10.534 -1.859 19.736 1.00 94.56 67 GLY A N 1
ATOM 499 C CA . GLY A 1 67 ? -9.275 -2.463 20.172 1.00 94.56 67 GLY A CA 1
ATOM 500 C C . GLY A 1 67 ? -8.396 -2.975 19.028 1.00 94.56 67 GLY A C 1
ATOM 501 O O . GLY A 1 67 ? -7.557 -3.846 19.253 1.00 94.56 67 GLY A O 1
ATOM 502 N N . VAL A 1 68 ? -8.582 -2.462 17.807 1.00 93.62 68 VAL A N 1
ATOM 503 C CA . VAL A 1 68 ? -7.792 -2.820 16.621 1.00 93.62 68 VAL A CA 1
ATOM 504 C C . VAL A 1 68 ? -6.831 -1.672 16.291 1.00 93.62 68 VAL A C 1
ATOM 506 O O . VAL A 1 68 ? -7.254 -0.666 15.718 1.00 93.62 68 VAL A O 1
ATOM 509 N N . PRO A 1 69 ? -5.530 -1.786 16.616 1.00 86.69 69 PRO A N 1
ATOM 510 C CA . PRO A 1 69 ? -4.559 -0.745 16.299 1.00 86.69 69 PRO A CA 1
ATOM 511 C C . PRO A 1 69 ? -4.258 -0.756 14.796 1.00 86.69 69 PRO A C 1
ATOM 513 O O . PRO A 1 69 ? -3.480 -1.580 14.308 1.00 86.69 69 PRO A O 1
ATOM 516 N N . ALA A 1 70 ? -4.893 0.148 14.051 1.00 88.19 70 ALA A N 1
ATOM 517 C CA . ALA A 1 70 ? -4.671 0.276 12.617 1.00 88.19 70 ALA A CA 1
ATOM 518 C C . ALA A 1 70 ? -3.234 0.732 12.309 1.00 88.19 70 ALA A C 1
ATOM 520 O O . ALA A 1 70 ? -2.700 1.636 12.956 1.00 88.19 70 ALA A O 1
ATOM 521 N N . LEU A 1 71 ? -2.628 0.138 11.279 1.00 92.94 71 LEU A N 1
ATOM 522 C CA . LEU A 1 71 ? -1.438 0.694 10.645 1.00 92.94 71 LEU A CA 1
ATOM 523 C C . LEU A 1 71 ? -1.880 1.786 9.669 1.00 92.94 71 LEU A C 1
ATOM 525 O O . LEU A 1 71 ? -2.755 1.561 8.837 1.00 92.94 71 LEU A O 1
ATOM 529 N N . VAL A 1 72 ? -1.257 2.954 9.723 1.00 94.44 72 VAL A N 1
ATOM 530 C CA . VAL A 1 72 ? -1.544 4.051 8.798 1.00 94.44 72 VAL A CA 1
ATOM 531 C C . VAL A 1 72 ? -0.528 4.042 7.671 1.00 94.44 72 VAL A C 1
ATOM 533 O O . VAL A 1 72 ? 0.677 4.080 7.901 1.00 94.44 72 VAL A O 1
ATOM 536 N N . ALA A 1 73 ? -1.010 3.948 6.440 1.00 92.81 73 ALA A N 1
ATOM 537 C CA . ALA A 1 73 ? -0.185 4.036 5.249 1.00 92.81 73 ALA A CA 1
ATOM 538 C C . ALA A 1 73 ? -0.293 5.441 4.666 1.00 92.81 73 ALA A C 1
ATOM 540 O O . ALA A 1 73 ? -1.374 5.824 4.220 1.00 92.81 73 ALA A O 1
ATOM 541 N N . ALA A 1 74 ? 0.820 6.165 4.665 1.00 91.94 74 ALA A N 1
ATOM 542 C CA . ALA A 1 74 ? 0.899 7.529 4.168 1.00 91.94 74 ALA A CA 1
ATOM 543 C C . ALA A 1 74 ? 1.884 7.597 3.000 1.00 91.94 74 ALA A C 1
ATOM 545 O O . ALA A 1 74 ? 3.034 7.159 3.111 1.00 91.94 74 ALA A O 1
ATOM 546 N N . SER A 1 75 ? 1.426 8.130 1.874 1.00 85.00 75 SER A N 1
ATOM 547 C CA . SER A 1 75 ? 2.270 8.395 0.713 1.00 85.00 75 SER A CA 1
ATOM 548 C C . SER A 1 75 ? 3.173 9.594 0.987 1.00 85.00 75 SER A C 1
ATOM 550 O O . SER A 1 75 ? 2.705 10.659 1.386 1.00 85.00 75 SER A O 1
ATOM 552 N N . LEU A 1 76 ? 4.471 9.423 0.756 1.00 80.88 76 LEU A N 1
ATOM 553 C CA . LEU A 1 76 ? 5.407 10.524 0.611 1.00 80.88 76 LEU A CA 1
ATOM 554 C C . LEU A 1 76 ? 5.124 11.160 -0.749 1.00 80.88 76 LEU 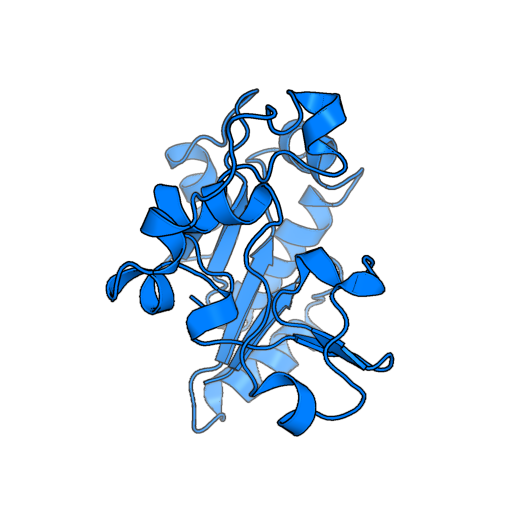A C 1
ATOM 556 O O . LEU A 1 76 ? 5.275 10.516 -1.785 1.00 80.88 76 LEU A O 1
ATOM 560 N N . VAL A 1 77 ? 4.672 12.404 -0.728 1.00 76.19 77 VAL A N 1
ATOM 561 C CA . VAL A 1 77 ? 4.522 13.243 -1.914 1.00 76.19 77 VAL A CA 1
ATOM 562 C C . VAL A 1 77 ? 5.609 14.308 -1.881 1.00 76.19 77 VAL A C 1
ATOM 564 O O . VAL A 1 77 ? 5.969 14.788 -0.805 1.00 76.19 77 VAL A O 1
ATOM 567 N N . ASP A 1 78 ? 6.163 14.644 -3.046 1.00 69.75 78 ASP A N 1
ATOM 568 C CA . ASP A 1 78 ? 7.207 15.677 -3.134 1.00 69.75 78 ASP A CA 1
ATOM 569 C C . ASP A 1 78 ? 6.662 17.051 -2.733 1.00 69.75 78 ASP A C 1
ATOM 571 O O . ASP A 1 78 ? 7.350 17.849 -2.099 1.00 69.75 78 ASP A O 1
ATOM 575 N N . GLU A 1 79 ? 5.415 17.319 -3.116 1.00 66.06 79 GLU A N 1
ATOM 576 C CA . GLU A 1 79 ? 4.707 18.550 -2.801 1.00 66.06 79 GLU A CA 1
ATOM 577 C C . GLU A 1 79 ? 3.861 18.351 -1.543 1.00 66.06 79 GLU A C 1
ATOM 579 O O . GLU A 1 79 ? 3.019 17.457 -1.512 1.00 66.06 79 GLU A O 1
ATOM 584 N N . ASP A 1 80 ? 4.041 19.216 -0.540 1.00 71.25 80 ASP A N 1
ATOM 585 C CA . ASP A 1 80 ? 3.267 19.198 0.715 1.00 71.25 80 ASP A CA 1
ATOM 586 C C . ASP A 1 80 ? 3.387 17.851 1.467 1.00 71.25 80 ASP A C 1
ATOM 588 O O . ASP A 1 80 ? 2.390 17.149 1.672 1.00 71.25 80 ASP A O 1
ATOM 592 N N . PRO A 1 81 ? 4.620 17.443 1.843 1.00 72.38 81 PRO A N 1
ATOM 593 C CA . PRO A 1 81 ? 4.845 16.181 2.528 1.00 72.38 81 PRO A CA 1
ATOM 594 C C . PRO A 1 81 ? 4.098 16.155 3.861 1.00 72.38 81 PRO A C 1
ATOM 596 O O . PRO A 1 81 ? 4.072 17.136 4.605 1.00 72.38 81 PRO A O 1
ATOM 599 N N . VAL A 1 82 ? 3.532 14.995 4.186 1.00 80.25 82 VAL A N 1
ATOM 600 C CA . VAL A 1 82 ? 2.838 14.784 5.458 1.00 80.25 82 VAL A CA 1
ATOM 601 C C . VAL A 1 82 ? 3.801 15.028 6.620 1.00 80.25 82 VAL A C 1
ATOM 603 O O . VAL A 1 82 ? 4.806 14.325 6.769 1.00 80.25 82 VAL A O 1
ATOM 606 N N . ASP A 1 83 ? 3.467 16.002 7.465 1.00 86.94 83 ASP A N 1
ATOM 607 C CA . ASP A 1 83 ? 4.198 16.258 8.699 1.00 86.94 83 ASP A CA 1
ATOM 608 C C . ASP A 1 83 ? 4.023 15.070 9.655 1.00 86.94 83 ASP A C 1
ATOM 610 O O . ASP A 1 83 ? 2.908 14.654 9.986 1.00 86.94 83 ASP A O 1
ATOM 614 N N . ARG A 1 84 ? 5.148 14.486 10.076 1.00 87.88 84 ARG A N 1
ATOM 615 C CA . ARG A 1 84 ? 5.154 13.279 10.906 1.00 87.88 84 ARG A CA 1
ATOM 616 C C . ARG A 1 84 ? 4.614 13.543 12.305 1.00 87.88 84 ARG A C 1
ATOM 618 O O . ARG A 1 84 ? 3.902 12.692 12.829 1.00 87.88 84 ARG A O 1
ATOM 625 N N . GLU A 1 85 ? 4.973 14.671 12.907 1.00 90.44 85 GLU A N 1
ATOM 626 C CA . GLU A 1 85 ? 4.541 15.031 14.258 1.00 90.44 85 GLU A CA 1
ATOM 627 C C . GLU A 1 85 ? 3.046 15.335 14.246 1.00 90.44 85 GLU A C 1
ATOM 629 O O . GLU A 1 85 ? 2.290 14.754 15.023 1.00 90.44 85 GLU A O 1
ATOM 634 N N . GLN A 1 86 ? 2.597 16.117 13.265 1.00 91.75 86 GLN A N 1
ATOM 635 C CA . GLN A 1 86 ? 1.183 16.423 13.090 1.00 91.75 86 GLN A CA 1
ATOM 636 C C . GLN A 1 86 ? 0.349 15.163 12.810 1.00 91.75 86 GLN A C 1
ATOM 638 O O . GLN A 1 86 ? -0.757 15.023 13.332 1.00 91.75 86 GLN A O 1
ATOM 643 N N . LEU A 1 87 ? 0.861 14.209 12.022 1.00 92.38 87 LEU A N 1
ATOM 644 C CA . LEU A 1 87 ? 0.162 12.944 11.790 1.00 92.38 87 LEU A CA 1
ATOM 645 C C . LEU A 1 87 ? 0.027 12.147 13.092 1.00 92.38 87 LEU A C 1
ATOM 647 O O . LEU A 1 87 ? -1.037 11.592 13.359 1.00 92.38 87 LEU A O 1
ATOM 651 N N . LEU A 1 88 ? 1.072 12.100 13.922 1.00 92.94 88 LEU A N 1
ATOM 652 C CA . LEU A 1 88 ? 1.007 11.441 15.228 1.00 92.94 88 LEU A CA 1
ATOM 653 C C . LEU A 1 88 ? -0.030 12.102 16.146 1.00 92.94 88 LEU A C 1
ATOM 655 O O . LEU A 1 88 ? -0.782 11.386 16.805 1.00 92.94 88 LEU A O 1
ATOM 659 N N . GLU A 1 89 ? -0.123 13.433 16.147 1.00 93.75 89 GLU A N 1
ATOM 660 C CA . GLU A 1 89 ? -1.150 14.172 16.893 1.00 93.75 89 GLU A CA 1
ATOM 661 C C . GLU A 1 89 ? -2.565 13.844 16.408 1.00 93.75 89 GLU A C 1
ATOM 663 O O . GLU A 1 89 ? -3.449 13.569 17.224 1.00 93.75 89 GLU A O 1
ATOM 668 N N . VAL A 1 90 ? -2.779 13.804 15.086 1.00 94.44 90 VAL A N 1
ATOM 669 C CA . VAL A 1 90 ? -4.061 13.393 14.496 1.00 94.44 90 VAL A CA 1
ATOM 670 C C . VAL A 1 90 ? -4.424 11.988 14.969 1.00 94.44 90 VAL A C 1
ATOM 672 O O . VAL A 1 90 ? -5.529 11.779 15.462 1.00 94.44 90 VAL A O 1
ATOM 675 N N . LEU A 1 91 ? -3.503 11.027 14.882 1.00 95.12 91 LEU A N 1
ATOM 676 C CA . LEU A 1 91 ? -3.766 9.642 15.282 1.00 95.12 91 LEU A CA 1
ATOM 677 C C . LEU A 1 91 ? -4.024 9.498 16.785 1.00 95.12 91 LEU A C 1
ATOM 679 O O . LEU A 1 91 ? -4.948 8.779 17.174 1.00 95.12 91 LEU A O 1
ATOM 683 N N . ALA A 1 92 ? -3.281 10.220 17.623 1.00 94.38 92 ALA A N 1
ATOM 684 C CA . ALA A 1 92 ? -3.536 10.273 19.058 1.00 94.38 92 ALA A CA 1
ATOM 685 C C . ALA A 1 92 ? -4.942 10.826 19.353 1.00 94.38 92 ALA A C 1
ATOM 687 O O . ALA A 1 92 ? -5.682 10.243 20.145 1.00 94.38 92 ALA A O 1
ATOM 688 N N . GLY A 1 93 ? -5.359 11.886 18.652 1.00 95.38 93 GLY A N 1
ATOM 689 C CA . GLY A 1 93 ? -6.707 12.456 18.751 1.00 95.38 93 GLY A CA 1
ATOM 690 C C . GLY A 1 93 ? -7.832 11.499 18.328 1.00 95.38 93 GLY A C 1
ATOM 691 O O . GLY A 1 93 ? -8.963 11.639 18.791 1.00 95.38 93 GLY A O 1
ATOM 692 N N . LEU A 1 94 ? -7.530 10.495 17.500 1.00 95.94 94 LEU A N 1
ATOM 693 C CA . LEU A 1 94 ? -8.465 9.434 17.101 1.00 95.94 94 LEU A CA 1
ATOM 694 C C . LEU A 1 94 ? -8.494 8.245 18.080 1.00 95.94 94 LEU A C 1
ATOM 696 O O . LEU A 1 94 ? -9.250 7.298 17.859 1.00 95.94 94 LEU A O 1
ATOM 700 N N . GLY A 1 95 ? -7.703 8.285 19.156 1.00 94.50 95 GLY A N 1
ATOM 701 C CA . GLY A 1 95 ? -7.600 7.210 20.146 1.00 94.50 95 GLY A CA 1
ATOM 702 C C . GLY A 1 95 ? -6.610 6.106 19.768 1.00 94.50 95 GLY A C 1
ATOM 703 O O . GLY A 1 95 ? -6.716 4.989 20.269 1.00 94.50 95 GLY A O 1
ATOM 704 N N . VAL A 1 96 ? -5.665 6.377 18.862 1.00 93.38 96 VAL A N 1
ATOM 705 C CA . VAL A 1 96 ? -4.616 5.417 18.493 1.00 93.38 96 VAL A CA 1
ATOM 706 C C . VAL A 1 96 ? -3.432 5.558 19.452 1.00 93.38 96 VAL A C 1
ATOM 708 O O . VAL A 1 96 ? -2.550 6.387 19.249 1.00 93.38 96 VAL A O 1
ATOM 711 N N . ASP A 1 97 ? -3.375 4.703 20.474 1.00 84.81 97 ASP A N 1
ATOM 712 C CA . ASP A 1 97 ? -2.344 4.776 21.527 1.00 84.81 97 ASP A CA 1
ATOM 713 C C . ASP A 1 97 ? -0.926 4.411 21.051 1.00 84.81 97 ASP A C 1
ATOM 715 O O . ASP A 1 97 ? 0.076 4.813 21.645 1.00 84.81 97 ASP A O 1
ATOM 719 N N . ARG A 1 98 ? -0.822 3.583 20.005 1.00 87.50 98 ARG A N 1
ATOM 720 C CA . ARG A 1 98 ? 0.450 3.085 19.455 1.00 87.50 98 ARG A CA 1
ATOM 721 C C . ARG A 1 98 ? 0.435 3.165 17.930 1.00 87.50 98 ARG A C 1
ATOM 723 O O . ARG A 1 98 ? 0.266 2.134 17.272 1.00 87.50 98 ARG A O 1
ATOM 730 N N . PRO A 1 99 ? 0.571 4.373 17.359 1.00 88.56 99 PRO A N 1
ATOM 731 C CA . PRO A 1 99 ? 0.507 4.553 15.919 1.00 88.56 99 PRO A CA 1
ATOM 732 C C . PRO A 1 99 ? 1.655 3.805 15.239 1.00 88.56 99 PRO A C 1
ATOM 734 O O . PRO A 1 99 ? 2.829 3.980 15.566 1.00 88.56 99 PRO A O 1
ATOM 737 N N . ARG A 1 100 ? 1.306 2.959 14.268 1.00 92.44 100 ARG A N 1
ATOM 738 C CA . ARG A 1 100 ? 2.253 2.352 13.329 1.00 92.44 100 ARG A CA 1
ATOM 739 C C . ARG A 1 100 ? 2.040 3.026 11.990 1.00 92.44 100 ARG A C 1
ATOM 741 O O . ARG A 1 100 ? 0.919 3.019 11.490 1.00 92.44 100 ARG A O 1
ATOM 748 N N . ILE A 1 101 ? 3.094 3.601 11.424 1.00 92.88 101 ILE A N 1
ATOM 749 C CA . ILE A 1 101 ? 3.016 4.315 10.151 1.00 92.88 101 ILE A CA 1
ATOM 750 C C . ILE A 1 101 ? 3.936 3.632 9.150 1.00 92.88 101 ILE A C 1
ATOM 752 O O . ILE A 1 101 ? 5.096 3.351 9.453 1.00 92.88 101 ILE A O 1
ATOM 756 N N . LYS A 1 102 ? 3.414 3.379 7.953 1.00 92.75 102 LYS A N 1
ATOM 757 C CA . LYS A 1 102 ? 4.191 2.953 6.798 1.00 92.75 102 LYS A CA 1
ATOM 758 C C . LYS A 1 102 ? 4.234 4.087 5.786 1.00 92.75 102 LYS A C 1
ATOM 760 O O . LYS A 1 102 ? 3.204 4.463 5.231 1.00 92.75 102 LYS A O 1
ATOM 765 N N . TRP A 1 103 ? 5.439 4.576 5.532 1.00 91.69 103 TRP A N 1
ATOM 766 C CA . TRP A 1 103 ? 5.704 5.561 4.494 1.00 91.69 103 TRP A CA 1
ATOM 767 C C . TRP A 1 103 ? 5.817 4.861 3.143 1.00 91.69 103 TRP A C 1
ATOM 769 O O . TRP A 1 103 ? 6.561 3.889 3.002 1.00 91.69 103 TRP A O 1
ATOM 779 N N . ILE A 1 104 ? 5.037 5.320 2.172 1.00 91.31 104 ILE A N 1
ATOM 780 C CA . ILE A 1 104 ? 5.044 4.797 0.807 1.00 91.31 104 ILE A CA 1
ATOM 781 C C . ILE A 1 104 ? 5.783 5.814 -0.066 1.00 91.31 104 ILE A C 1
ATOM 783 O O . ILE A 1 104 ? 5.316 6.947 -0.148 1.00 91.31 104 ILE A O 1
ATOM 787 N N . PRO A 1 105 ? 6.913 5.465 -0.704 1.00 90.88 105 PRO A N 1
ATOM 788 C CA . PRO A 1 105 ? 7.568 6.368 -1.640 1.00 90.88 105 PRO A CA 1
ATOM 789 C C . PRO A 1 105 ? 6.654 6.642 -2.846 1.00 90.88 105 PRO A C 1
ATOM 791 O O . PRO A 1 105 ? 5.825 5.793 -3.197 1.00 90.88 105 PRO A O 1
ATOM 794 N N . PRO A 1 106 ? 6.794 7.801 -3.506 1.00 89.12 106 PRO A N 1
ATOM 795 C CA . PRO A 1 106 ? 5.959 8.137 -4.646 1.00 89.12 106 PRO A CA 1
ATOM 796 C C . PRO A 1 106 ? 6.275 7.209 -5.820 1.00 89.12 106 PRO A C 1
ATOM 798 O O . PRO A 1 106 ? 7.376 7.206 -6.372 1.00 89.12 106 PRO A O 1
ATOM 801 N N . PHE A 1 107 ? 5.273 6.441 -6.236 1.00 91.62 107 PHE A N 1
ATOM 802 C CA . PHE A 1 107 ? 5.305 5.739 -7.511 1.00 91.62 107 PHE A CA 1
ATOM 803 C C . PHE A 1 107 ? 4.975 6.747 -8.612 1.00 91.62 107 PHE A C 1
ATOM 805 O O . PHE A 1 107 ? 3.847 7.233 -8.670 1.00 91.62 107 PHE A O 1
ATOM 812 N N . ARG A 1 108 ? 5.951 7.072 -9.471 1.00 92.44 108 ARG A N 1
ATOM 813 C CA . ARG A 1 108 ? 5.886 8.123 -10.513 1.00 92.44 108 ARG A CA 1
ATOM 814 C C . ARG A 1 108 ? 5.028 7.717 -11.717 1.00 92.44 108 ARG A C 1
ATOM 816 O O . ARG A 1 108 ? 5.451 7.774 -12.865 1.00 92.44 108 ARG A O 1
ATOM 823 N N . MET A 1 109 ? 3.818 7.246 -11.447 1.00 91.44 109 MET A N 1
ATOM 824 C CA . MET A 1 109 ? 2.875 6.738 -12.436 1.00 91.44 109 MET A CA 1
ATOM 825 C C . MET A 1 109 ? 1.439 7.143 -12.086 1.00 91.44 109 MET A C 1
ATOM 827 O O . MET A 1 109 ? 1.132 7.590 -10.976 1.00 91.44 109 MET A O 1
ATOM 831 N N . GLY A 1 110 ? 0.520 6.976 -13.036 1.00 89.31 110 GLY A N 1
ATOM 832 C CA . GLY A 1 110 ? -0.897 7.256 -12.822 1.00 89.31 110 GLY A CA 1
ATOM 833 C C . GLY A 1 110 ? -1.160 8.738 -12.534 1.00 89.31 110 GLY A C 1
ATOM 834 O O . GLY A 1 110 ? -0.899 9.599 -13.366 1.00 89.31 110 GLY A O 1
ATOM 835 N N . ARG A 1 111 ? -1.732 9.061 -11.365 1.0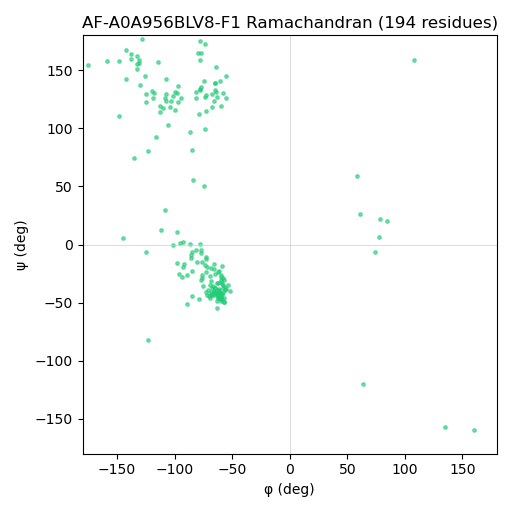0 87.44 111 ARG A N 1
ATOM 836 C CA . ARG A 1 111 ? -2.010 10.465 -11.004 1.00 87.44 111 ARG A CA 1
ATOM 837 C C . ARG A 1 111 ? -0.764 11.239 -10.580 1.00 87.44 111 ARG A C 1
ATOM 839 O O . ARG A 1 111 ? -0.762 12.453 -10.755 1.00 87.44 111 ARG A O 1
ATOM 846 N N . GLU A 1 112 ? 0.265 10.568 -10.067 1.00 88.06 112 GLU A N 1
ATOM 847 C CA . GLU A 1 112 ? 1.498 11.236 -9.629 1.00 88.06 112 GLU A CA 1
ATOM 848 C C . GLU A 1 112 ? 2.287 11.806 -10.807 1.00 88.06 112 GLU A C 1
ATOM 850 O O . GLU A 1 112 ? 2.850 12.889 -10.692 1.00 88.06 112 GLU A O 1
ATOM 855 N N . GLU A 1 113 ? 2.211 11.162 -11.975 1.00 90.31 113 GLU A N 1
ATOM 856 C CA . GLU A 1 113 ? 2.775 11.687 -13.223 1.00 90.31 113 GLU A CA 1
ATOM 857 C C . GLU A 1 113 ? 2.247 13.090 -13.559 1.00 90.31 113 GLU A C 1
ATOM 859 O O . GLU A 1 113 ? 2.993 13.949 -14.017 1.00 90.31 113 GLU A O 1
ATOM 864 N N . ARG A 1 114 ? 0.960 13.338 -13.287 1.00 88.06 114 ARG A N 1
ATOM 865 C CA . ARG A 1 114 ? 0.300 14.626 -13.555 1.00 88.06 114 ARG A CA 1
ATOM 866 C C . ARG A 1 114 ? 0.480 15.648 -12.439 1.00 88.06 114 ARG A C 1
ATOM 868 O O . ARG A 1 114 ? 0.263 16.830 -12.680 1.00 88.06 114 ARG A O 1
ATOM 875 N N . ARG A 1 115 ? 0.754 15.188 -11.216 1.00 83.62 115 ARG A N 1
ATOM 876 C CA . ARG A 1 115 ? 0.923 16.046 -10.035 1.00 83.62 115 ARG A CA 1
ATOM 877 C C . ARG A 1 115 ? 2.345 16.569 -9.929 1.00 83.62 115 ARG A C 1
ATOM 879 O O . ARG A 1 115 ? 2.515 17.748 -9.676 1.00 83.62 115 ARG A O 1
ATOM 886 N N . ALA A 1 116 ? 3.325 15.697 -10.147 1.00 86.44 116 ALA A N 1
ATOM 887 C CA . ALA A 1 116 ? 4.739 16.027 -10.069 1.00 86.44 116 ALA A CA 1
ATOM 888 C C . ALA A 1 116 ? 5.435 15.700 -11.397 1.00 86.44 116 ALA A C 1
ATOM 890 O O . ALA A 1 116 ? 5.613 16.578 -12.238 1.00 86.44 116 ALA A O 1
ATOM 891 N N . ARG A 1 117 ? 5.811 14.433 -11.601 1.00 92.06 117 ARG A N 1
ATOM 892 C CA . ARG A 1 117 ? 6.418 13.937 -12.844 1.00 92.06 117 ARG A CA 1
ATOM 893 C C . ARG A 1 117 ? 6.261 12.427 -12.983 1.00 92.06 117 ARG A C 1
ATOM 895 O O . ARG A 1 117 ? 6.078 11.726 -11.983 1.00 92.06 117 ARG A O 1
ATOM 902 N N . GLY A 1 118 ? 6.354 11.940 -14.218 1.00 93.69 118 GLY A N 1
ATOM 903 C CA . GLY A 1 118 ? 6.492 10.517 -14.530 1.00 93.69 118 GLY A CA 1
ATOM 904 C C . GLY A 1 118 ? 7.917 10.010 -14.307 1.00 93.69 118 GLY A C 1
ATOM 905 O O . GLY A 1 118 ? 8.814 10.797 -13.993 1.00 93.69 118 GLY A O 1
ATOM 906 N N . TYR A 1 119 ? 8.117 8.701 -14.463 1.00 95.06 119 TYR A N 1
ATOM 907 C CA . TYR A 1 119 ? 9.461 8.122 -14.537 1.00 95.06 119 TYR A CA 1
ATOM 908 C C . TYR A 1 119 ? 10.200 8.622 -15.785 1.00 95.06 119 TYR A C 1
ATOM 910 O O . TYR A 1 119 ? 9.619 8.694 -16.867 1.00 95.06 119 TYR A O 1
ATOM 918 N N . GLU A 1 120 ? 11.482 8.928 -15.631 1.00 95.12 120 GLU A N 1
ATOM 919 C CA . GLU A 1 120 ? 12.389 9.214 -16.742 1.00 95.12 120 GLU A CA 1
ATOM 920 C C . GLU A 1 120 ? 12.842 7.914 -17.425 1.00 95.12 120 GLU A C 1
ATOM 922 O O . GLU A 1 120 ? 12.851 6.845 -16.813 1.00 95.12 120 GLU A O 1
ATOM 9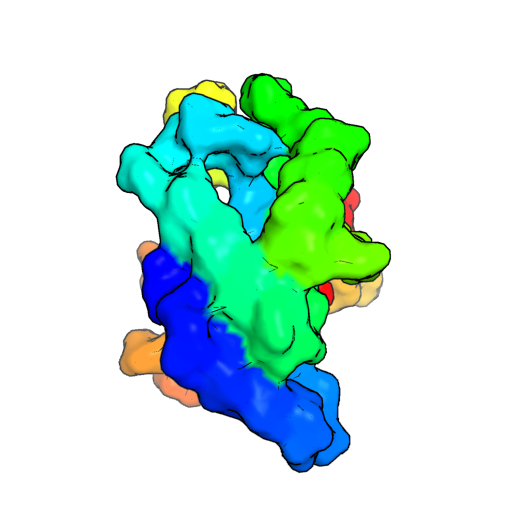27 N N . GLU A 1 121 ? 13.305 7.994 -18.677 1.00 92.56 121 GLU A N 1
ATOM 928 C CA . GLU A 1 121 ? 13.764 6.815 -19.440 1.00 92.56 121 GLU A CA 1
ATOM 929 C C . GLU A 1 121 ? 14.908 6.047 -18.754 1.00 92.56 121 GLU A C 1
ATOM 931 O O . GLU A 1 121 ? 15.039 4.835 -18.919 1.00 92.56 121 GLU A O 1
ATOM 936 N N . TRP A 1 122 ? 15.735 6.744 -17.971 1.00 92.38 122 TRP A N 1
ATOM 937 C CA . TRP A 1 122 ? 16.854 6.158 -17.230 1.00 92.38 122 TRP A CA 1
ATOM 938 C C . TRP A 1 122 ? 16.450 5.588 -15.861 1.00 92.38 122 TRP A C 1
ATOM 940 O O . TRP A 1 122 ? 17.255 4.901 -15.236 1.00 92.38 122 TRP A O 1
ATOM 950 N N . GLU A 1 123 ? 15.222 5.827 -15.386 1.00 93.94 123 GLU A N 1
ATOM 951 C CA . GLU A 1 123 ? 14.705 5.292 -14.117 1.00 93.94 123 GLU A CA 1
ATOM 952 C C . GLU A 1 123 ? 14.149 3.871 -14.296 1.00 93.94 123 GLU A C 1
ATOM 954 O O . GLU A 1 123 ? 13.007 3.560 -13.952 1.00 93.94 123 GLU A O 1
ATOM 959 N N . THR A 1 124 ? 14.986 2.980 -14.819 1.00 93.88 124 THR A N 1
ATOM 960 C CA . THR A 1 124 ? 14.676 1.566 -15.034 1.00 93.88 124 THR A CA 1
ATOM 961 C C . THR A 1 124 ? 15.809 0.684 -14.524 1.00 93.88 124 THR A C 1
ATOM 963 O O . THR A 1 124 ? 16.958 1.117 -14.438 1.00 93.88 124 THR A O 1
ATOM 966 N N . LEU A 1 125 ? 15.495 -0.564 -14.182 1.00 95.06 125 LEU A N 1
ATOM 967 C CA . LEU A 1 125 ? 16.507 -1.517 -13.737 1.00 95.06 125 LEU A CA 1
ATOM 968 C C . LEU A 1 125 ? 17.302 -2.045 -14.927 1.00 95.06 125 LEU A C 1
ATOM 970 O O . LEU A 1 125 ? 16.741 -2.432 -15.954 1.00 95.06 125 LEU A O 1
ATOM 974 N N . THR A 1 126 ? 18.621 -2.104 -14.774 1.00 94.38 126 THR A N 1
ATOM 975 C CA . THR A 1 126 ? 19.489 -2.734 -15.766 1.00 94.38 126 THR A CA 1
ATOM 976 C C . THR A 1 126 ? 19.433 -4.259 -15.650 1.00 94.38 126 THR A C 1
ATOM 978 O O . THR A 1 126 ? 19.008 -4.825 -14.641 1.00 94.38 126 THR A O 1
ATOM 981 N N . ALA A 1 127 ? 19.921 -4.962 -16.675 1.00 92.56 127 ALA A N 1
ATOM 982 C CA . ALA A 1 127 ? 20.068 -6.416 -16.606 1.00 92.56 127 ALA A CA 1
ATOM 983 C C . ALA A 1 127 ? 20.998 -6.859 -15.458 1.00 92.56 127 ALA A C 1
ATOM 985 O O . ALA A 1 127 ? 20.795 -7.930 -14.889 1.00 92.56 127 ALA A O 1
ATOM 986 N N . GLU A 1 128 ? 21.991 -6.036 -15.106 1.00 94.62 128 GLU A N 1
ATOM 987 C CA . GLU A 1 128 ? 22.891 -6.283 -13.978 1.00 94.62 128 GLU A CA 1
ATOM 988 C C . GLU A 1 128 ? 22.162 -6.136 -12.636 1.00 94.62 128 GLU A C 1
ATOM 990 O O . GLU A 1 128 ? 22.272 -7.026 -11.792 1.00 94.62 128 GLU A O 1
ATOM 995 N N . ASP A 1 129 ? 21.337 -5.092 -12.473 1.00 95.12 129 ASP A N 1
ATOM 996 C CA . ASP A 1 129 ? 20.498 -4.915 -11.279 1.00 95.12 129 ASP A CA 1
ATOM 997 C C . ASP A 1 129 ? 19.576 -6.116 -11.069 1.00 95.12 129 ASP A C 1
ATOM 999 O O . ASP A 1 129 ? 19.483 -6.660 -9.971 1.00 95.12 129 ASP A O 1
ATOM 1003 N N . VAL A 1 130 ? 18.909 -6.580 -12.129 1.00 92.94 130 VAL A N 1
ATOM 1004 C CA . VAL A 1 130 ? 17.983 -7.720 -12.047 1.00 92.94 130 VAL A CA 1
ATOM 1005 C C . VAL A 1 130 ? 18.715 -9.029 -11.728 1.00 92.94 130 VAL A C 1
ATOM 1007 O O . VAL A 1 130 ? 18.179 -9.863 -10.999 1.00 92.94 130 VAL A O 1
ATOM 1010 N N . ALA A 1 131 ? 19.935 -9.214 -12.242 1.00 92.44 131 ALA A N 1
ATOM 1011 C CA . ALA A 1 131 ? 20.736 -10.416 -12.011 1.00 92.44 131 ALA A CA 1
ATOM 1012 C C . ALA A 1 131 ? 21.388 -10.469 -10.617 1.00 92.44 131 ALA A C 1
ATOM 1014 O O . ALA A 1 131 ? 21.856 -11.535 -10.204 1.00 92.44 131 ALA A O 1
ATOM 1015 N N . HIS A 1 132 ? 21.433 -9.351 -9.889 1.00 93.75 132 HIS A N 1
ATOM 1016 C CA . HIS A 1 132 ? 22.043 -9.307 -8.568 1.00 93.75 132 HIS A CA 1
ATOM 1017 C C . HIS A 1 132 ? 21.270 -10.202 -7.565 1.00 93.75 132 HIS A C 1
ATOM 1019 O O . HIS A 1 132 ? 20.047 -10.088 -7.456 1.00 93.75 132 HIS A O 1
ATOM 1025 N N . PRO A 1 133 ? 21.940 -11.073 -6.777 1.00 90.25 133 PRO A N 1
ATOM 1026 C CA . PRO A 1 133 ? 21.262 -12.050 -5.910 1.00 90.25 133 PRO A CA 1
ATOM 1027 C C . PRO A 1 133 ? 20.2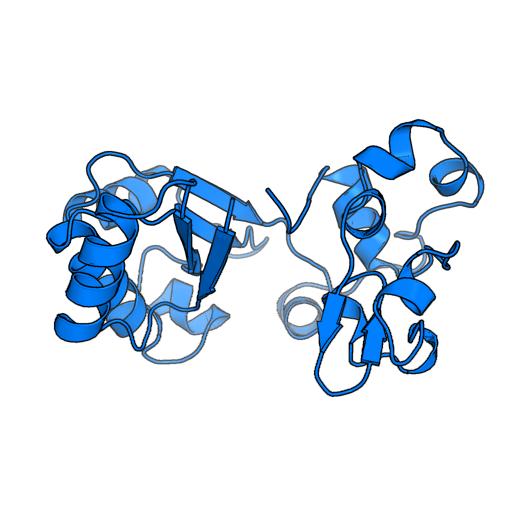72 -11.442 -4.907 1.00 90.25 133 PRO A C 1
ATOM 1029 O O . PRO A 1 133 ? 19.203 -11.995 -4.671 1.00 90.25 133 PRO A O 1
ATOM 1032 N N . GLU A 1 134 ? 20.596 -10.271 -4.356 1.00 89.81 134 GLU A N 1
ATOM 1033 C CA . GLU A 1 134 ? 19.748 -9.572 -3.378 1.00 89.81 134 GLU A CA 1
ATOM 1034 C C . GLU A 1 134 ? 18.480 -8.946 -3.983 1.00 89.81 134 GLU A C 1
ATOM 1036 O O . GLU A 1 134 ? 17.572 -8.544 -3.253 1.00 89.81 134 GLU A O 1
ATOM 1041 N N . THR A 1 135 ? 18.378 -8.855 -5.311 1.00 90.69 135 THR A N 1
ATOM 1042 C CA . THR A 1 135 ? 17.260 -8.179 -5.987 1.00 90.69 135 THR A CA 1
ATOM 1043 C C . THR A 1 135 ? 15.924 -8.855 -5.707 1.00 90.69 135 THR A C 1
ATOM 1045 O O . THR A 1 135 ? 14.911 -8.176 -5.525 1.00 90.69 135 THR A O 1
ATOM 1048 N N . VAL A 1 136 ? 15.920 -10.181 -5.546 1.00 87.94 136 VAL A N 1
ATOM 1049 C CA . VAL A 1 136 ? 14.723 -10.945 -5.161 1.00 87.94 136 VAL A CA 1
ATOM 1050 C C . VAL A 1 136 ? 14.152 -10.506 -3.805 1.00 87.94 136 VAL A C 1
ATOM 1052 O O . VAL A 1 136 ? 12.950 -10.608 -3.579 1.00 87.94 136 VAL A O 1
ATOM 1055 N N . HIS A 1 137 ? 14.984 -9.980 -2.906 1.00 88.62 137 HIS A N 1
ATOM 1056 C CA . HIS A 1 137 ? 14.552 -9.510 -1.590 1.00 88.62 137 HIS A CA 1
ATOM 1057 C C . HIS A 1 137 ? 14.179 -8.023 -1.579 1.00 88.62 137 HIS A C 1
ATOM 1059 O O . HIS A 1 137 ? 13.491 -7.577 -0.663 1.00 88.62 137 HIS A O 1
ATOM 1065 N N . ARG A 1 138 ? 14.589 -7.265 -2.604 1.00 91.31 138 ARG A N 1
ATOM 1066 C CA . ARG A 1 138 ? 14.259 -5.839 -2.765 1.00 91.31 138 ARG A CA 1
ATOM 1067 C C . ARG A 1 138 ? 12.959 -5.602 -3.524 1.00 91.31 138 ARG A C 1
ATOM 1069 O O . ARG A 1 138 ? 12.318 -4.573 -3.347 1.00 91.31 138 ARG A O 1
ATOM 1076 N N . LEU A 1 139 ? 12.562 -6.538 -4.382 1.00 93.12 139 LEU A N 1
ATOM 1077 C CA . LEU A 1 139 ? 11.372 -6.395 -5.212 1.00 93.12 139 LEU A CA 1
ATOM 1078 C C . LEU A 1 139 ? 10.158 -7.085 -4.591 1.00 93.12 139 LEU A C 1
ATOM 1080 O O . LEU A 1 139 ? 10.212 -8.250 -4.203 1.00 93.12 139 LEU A O 1
ATOM 1084 N N . GLN A 1 140 ? 9.008 -6.404 -4.619 1.00 91.62 140 GLN A N 1
ATOM 1085 C CA . GLN A 1 140 ? 7.720 -6.974 -4.201 1.00 91.62 140 GLN A CA 1
ATOM 1086 C C . GLN A 1 140 ? 7.414 -8.311 -4.897 1.00 91.62 140 GLN A C 1
ATOM 1088 O O . GLN A 1 140 ? 6.910 -9.247 -4.277 1.00 91.62 140 GLN A O 1
ATOM 1093 N N . CYS A 1 141 ? 7.726 -8.409 -6.188 1.00 93.06 141 CYS A N 1
ATOM 1094 C CA . CYS A 1 141 ? 7.491 -9.605 -6.989 1.00 93.06 141 CYS A CA 1
ATOM 1095 C C . CYS A 1 141 ? 8.508 -10.731 -6.739 1.00 93.06 141 CYS A C 1
ATOM 1097 O O . CYS A 1 141 ? 8.347 -11.823 -7.279 1.00 93.06 141 CYS A O 1
ATOM 1099 N N . GLY A 1 142 ? 9.541 -10.527 -5.920 1.00 90.94 142 GLY A N 1
ATOM 1100 C CA . GLY A 1 142 ? 10.460 -11.601 -5.548 1.00 90.94 142 GLY A CA 1
ATOM 1101 C C . GLY A 1 142 ? 9.866 -12.566 -4.518 1.00 90.94 142 GLY A C 1
ATOM 1102 O O . GLY A 1 142 ? 10.162 -13.758 -4.549 1.00 90.94 142 GLY A O 1
ATOM 1103 N N . THR A 1 143 ? 8.956 -12.087 -3.663 1.00 89.31 143 THR A N 1
ATOM 1104 C CA . THR A 1 143 ? 8.358 -12.878 -2.567 1.00 89.31 143 THR A CA 1
ATOM 1105 C C . THR A 1 143 ? 6.829 -12.925 -2.587 1.00 89.31 143 THR A C 1
ATOM 1107 O O . THR A 1 143 ? 6.232 -13.654 -1.799 1.00 89.31 143 THR A O 1
ATOM 1110 N N . SER A 1 144 ? 6.175 -12.164 -3.471 1.00 91.56 144 SER A N 1
ATOM 1111 C CA . SER A 1 144 ? 4.710 -12.063 -3.538 1.00 91.56 144 SER A CA 1
ATOM 1112 C C . SER A 1 144 ? 4.174 -12.244 -4.958 1.00 91.56 144 SER A C 1
ATOM 1114 O O . SER A 1 144 ? 4.891 -12.031 -5.936 1.00 91.56 144 SER A O 1
ATOM 1116 N N . ARG A 1 145 ? 2.891 -12.610 -5.076 1.00 94.25 145 ARG A N 1
ATOM 1117 C CA . ARG A 1 145 ? 2.133 -12.645 -6.338 1.00 94.25 145 ARG A CA 1
ATOM 1118 C C . ARG A 1 145 ? 0.782 -11.971 -6.181 1.00 94.25 145 ARG A C 1
ATOM 1120 O O . ARG A 1 145 ? 0.211 -11.974 -5.093 1.00 94.25 145 ARG A O 1
ATOM 1127 N N . MET A 1 146 ? 0.288 -11.409 -7.279 1.00 94.38 146 MET A N 1
ATOM 1128 C CA . MET A 1 146 ? -1.046 -10.834 -7.365 1.00 94.38 146 MET A CA 1
ATOM 1129 C C . MET A 1 146 ? -1.987 -11.831 -8.036 1.00 94.38 146 MET A C 1
ATOM 1131 O O . MET A 1 146 ? -1.679 -12.363 -9.102 1.00 94.38 146 MET A O 1
ATOM 1135 N N . VAL A 1 147 ? -3.143 -12.052 -7.419 1.00 94.94 147 VAL A N 1
ATOM 1136 C CA . VAL A 1 147 ? -4.218 -12.893 -7.953 1.00 94.94 147 VAL A CA 1
ATOM 1137 C C . VAL A 1 147 ? -5.489 -12.058 -7.986 1.00 94.94 147 VAL A C 1
ATOM 1139 O O . VAL A 1 147 ? -5.844 -11.428 -6.990 1.00 94.94 147 VAL A O 1
ATOM 1142 N N . THR A 1 148 ? -6.166 -12.043 -9.128 1.00 95.12 148 THR A N 1
ATOM 1143 C CA . THR A 1 148 ? -7.456 -11.376 -9.325 1.00 95.12 148 THR A CA 1
ATOM 1144 C C . THR A 1 148 ? -8.452 -12.360 -9.941 1.00 95.12 148 THR A C 1
ATOM 1146 O O . THR A 1 148 ? -8.104 -13.495 -10.266 1.00 95.12 148 THR A O 1
ATOM 1149 N N . ALA A 1 149 ? -9.700 -11.929 -10.132 1.00 94.62 149 ALA A N 1
ATOM 1150 C CA . ALA A 1 149 ? -10.674 -12.700 -10.904 1.00 94.62 149 ALA A CA 1
ATOM 1151 C C . ALA A 1 149 ? -10.301 -12.823 -12.398 1.00 94.62 149 ALA A C 1
ATOM 1153 O O . ALA A 1 149 ? -10.837 -13.678 -13.094 1.00 94.62 149 ALA A O 1
ATOM 1154 N N . GLU A 1 150 ? -9.387 -11.981 -12.886 1.00 95.12 150 GLU A N 1
ATOM 1155 C CA . GLU A 1 150 ? -8.981 -11.888 -14.293 1.00 95.12 150 GLU A CA 1
ATOM 1156 C C . GLU A 1 150 ? -7.643 -12.583 -14.575 1.00 95.12 150 GLU A C 1
ATOM 1158 O O . GLU A 1 150 ? -7.184 -12.605 -15.718 1.00 95.12 150 GLU A O 1
ATOM 1163 N N . GLY A 1 151 ? -7.006 -13.175 -13.562 1.00 96.25 151 GLY A N 1
ATOM 1164 C CA . GLY A 1 151 ? -5.763 -13.929 -13.704 1.00 96.25 151 GLY A CA 1
ATOM 1165 C C . GLY A 1 151 ? -4.727 -13.604 -12.637 1.00 96.25 151 GLY A C 1
ATOM 1166 O O . GLY A 1 151 ? -5.039 -13.129 -11.541 1.00 96.25 151 GLY A O 1
ATOM 1167 N N . THR A 1 152 ? -3.468 -13.874 -12.964 1.00 97.50 152 THR A N 1
ATOM 1168 C CA . THR A 1 152 ? -2.336 -13.693 -12.059 1.00 97.50 152 THR A CA 1
ATOM 1169 C C . THR A 1 152 ? -1.244 -12.816 -12.654 1.00 97.50 152 THR A C 1
ATOM 1171 O O . THR A 1 152 ? -0.978 -12.841 -13.854 1.00 97.50 152 THR A O 1
ATOM 1174 N N . TRP A 1 153 ? -0.604 -12.026 -11.792 1.00 96.94 153 TRP A N 1
ATOM 1175 C CA . TRP A 1 153 ? 0.462 -11.084 -12.133 1.00 96.94 153 TRP A CA 1
ATOM 1176 C C . TRP A 1 153 ? 1.582 -11.141 -11.095 1.00 96.94 153 TRP A C 1
ATOM 1178 O O . TRP A 1 153 ? 1.395 -11.562 -9.949 1.00 96.94 153 TRP A O 1
ATOM 1188 N N . ALA A 1 154 ? 2.762 -10.666 -11.485 1.00 94.94 154 ALA A N 1
ATOM 1189 C CA . ALA A 1 154 ? 3.902 -10.540 -10.583 1.00 94.94 154 ALA A CA 1
ATOM 1190 C C . ALA A 1 154 ? 3.700 -9.443 -9.522 1.00 94.94 154 ALA A C 1
ATOM 1192 O O . ALA A 1 154 ? 4.148 -9.586 -8.385 1.00 94.94 154 ALA A O 1
ATOM 1193 N N . CYS A 1 155 ? 3.029 -8.349 -9.889 1.00 94.44 155 CYS A N 1
ATOM 1194 C CA . CYS A 1 155 ? 2.915 -7.146 -9.072 1.00 94.44 155 CYS A CA 1
ATOM 1195 C C . CYS A 1 155 ? 1.512 -6.523 -9.202 1.00 94.44 155 CYS A C 1
ATOM 1197 O O . CYS A 1 155 ? 0.972 -6.504 -10.309 1.00 94.44 155 CYS A O 1
ATOM 1199 N N . PRO A 1 156 ? 0.924 -5.974 -8.118 1.00 92.44 156 PRO A N 1
ATOM 1200 C CA . PRO A 1 156 ? -0.391 -5.332 -8.174 1.00 92.44 156 PRO A CA 1
ATOM 1201 C C . PRO A 1 156 ? -0.493 -4.139 -9.131 1.00 92.44 156 PRO A C 1
ATOM 1203 O O . PRO A 1 156 ? -1.583 -3.846 -9.604 1.00 92.44 156 PRO A O 1
ATOM 1206 N N . ILE A 1 157 ? 0.611 -3.444 -9.422 1.00 92.56 157 ILE A N 1
ATOM 1207 C CA . ILE A 1 157 ? 0.584 -2.276 -10.319 1.00 92.56 157 ILE A CA 1
ATOM 1208 C C . ILE A 1 157 ? 0.421 -2.662 -11.796 1.00 92.56 157 ILE A C 1
ATOM 1210 O O . ILE A 1 157 ? 0.004 -1.830 -12.587 1.00 92.56 157 ILE A O 1
ATOM 1214 N N . LEU A 1 158 ? 0.691 -3.926 -12.142 1.00 94.00 158 LEU A N 1
ATOM 1215 C CA . LEU A 1 158 ? 0.692 -4.433 -13.519 1.00 94.00 158 LEU A CA 1
ATOM 1216 C C . LEU A 1 158 ? -0.659 -5.027 -13.940 1.00 94.00 158 LEU A C 1
ATOM 1218 O O . LEU A 1 158 ? -0.785 -5.555 -15.038 1.00 94.00 158 LEU A O 1
ATOM 1222 N N . ILE A 1 159 ? -1.680 -4.993 -13.078 1.00 94.06 159 ILE A N 1
ATOM 1223 C CA . ILE A 1 159 ? -2.976 -5.644 -13.354 1.00 94.06 159 ILE A CA 1
ATOM 1224 C C . ILE A 1 159 ? -3.682 -5.085 -14.596 1.00 94.06 159 ILE A C 1
ATOM 1226 O O . ILE A 1 159 ? -4.500 -5.776 -15.190 1.00 94.06 159 ILE A O 1
ATOM 1230 N N . ASN A 1 160 ? -3.352 -3.853 -14.993 1.00 91.62 160 ASN A N 1
ATOM 1231 C CA . ASN A 1 160 ? -3.889 -3.199 -16.186 1.00 91.62 160 ASN A CA 1
ATOM 1232 C C . ASN A 1 160 ? -2.950 -3.310 -17.400 1.00 91.62 160 ASN A C 1
ATOM 1234 O O . ASN A 1 160 ? -3.182 -2.634 -18.398 1.00 91.62 160 ASN A O 1
ATOM 1238 N N . GLU A 1 161 ? -1.907 -4.139 -17.316 1.00 93.44 161 GLU A N 1
ATOM 1239 C CA . GLU A 1 161 ? -0.914 -4.368 -18.370 1.00 93.44 161 GLU A CA 1
ATOM 1240 C C . GLU A 1 161 ? -0.997 -5.837 -18.820 1.00 93.44 161 GLU A C 1
ATOM 1242 O O . GLU A 1 161 ? -0.413 -6.735 -18.193 1.00 93.44 161 GLU A O 1
ATOM 1247 N N . PRO A 1 162 ? -1.800 -6.135 -19.862 1.00 93.38 162 PRO A N 1
ATOM 1248 C CA . PRO A 1 162 ? -2.061 -7.503 -20.309 1.00 93.38 162 PRO A CA 1
ATOM 1249 C C . PRO A 1 162 ? -0.799 -8.297 -20.675 1.00 93.38 162 PRO A C 1
ATOM 1251 O O . PRO A 1 162 ? -0.758 -9.512 -20.496 1.00 93.38 162 PRO A O 1
ATOM 1254 N N . GLU A 1 163 ? 0.241 -7.625 -21.157 1.00 94.56 163 GLU A N 1
ATOM 1255 C CA . GLU A 1 163 ? 1.551 -8.182 -21.494 1.00 94.56 163 GLU A CA 1
ATOM 1256 C C . GLU A 1 163 ? 2.321 -8.716 -20.275 1.00 94.56 163 GLU A C 1
ATOM 1258 O O . GLU A 1 163 ? 3.194 -9.574 -20.427 1.00 94.56 163 GLU A O 1
ATOM 1263 N N . HIS A 1 164 ? 1.973 -8.255 -19.069 1.00 94.81 164 HIS A N 1
ATOM 1264 C CA . HIS A 1 164 ? 2.549 -8.701 -17.800 1.00 94.81 164 HIS A CA 1
ATOM 1265 C C . HIS A 1 164 ? 1.733 -9.805 -17.113 1.00 94.81 164 HIS A C 1
ATOM 1267 O O . HIS A 1 164 ? 2.103 -10.271 -16.028 1.00 94.81 164 HIS A O 1
ATOM 1273 N N . ARG A 1 165 ? 0.635 -10.254 -17.733 1.00 96.38 165 ARG A N 1
ATOM 1274 C CA . ARG A 1 165 ? -0.201 -11.336 -17.210 1.00 96.38 165 ARG A CA 1
ATOM 1275 C C . ARG A 1 165 ? 0.549 -12.667 -17.238 1.00 96.38 165 ARG A C 1
ATOM 1277 O O . ARG A 1 165 ? 1.080 -13.088 -18.264 1.00 96.38 165 ARG A O 1
ATOM 1284 N N . LEU A 1 166 ? 0.555 -13.366 -16.106 1.00 96.81 166 LEU A N 1
ATOM 1285 C CA . LEU A 1 166 ? 1.279 -14.625 -15.931 1.00 96.81 166 LEU A CA 1
ATOM 1286 C C . LEU A 1 166 ? 0.421 -15.862 -16.198 1.00 96.81 166 LEU A C 1
ATOM 1288 O O . LEU A 1 166 ? 0.983 -16.863 -16.643 1.00 96.81 166 LEU A O 1
ATOM 1292 N N . GLY A 1 167 ? -0.896 -15.791 -16.003 1.00 96.81 167 GLY A N 1
ATOM 1293 C CA . GLY A 1 167 ? -1.826 -16.874 -16.326 1.00 96.81 167 GLY A CA 1
ATOM 1294 C C . GLY A 1 167 ? -3.160 -16.759 -15.596 1.00 96.81 167 GLY A C 1
ATOM 1295 O O . GLY A 1 167 ? -3.533 -15.678 -15.142 1.00 96.81 167 GLY A O 1
ATOM 1296 N N . ASP A 1 168 ? -3.875 -17.877 -15.498 1.00 97.31 168 ASP A N 1
ATOM 1297 C CA . ASP A 1 168 ? -5.191 -17.964 -14.850 1.00 97.31 168 ASP A CA 1
ATOM 1298 C C . ASP A 1 168 ? -5.071 -18.440 -13.396 1.00 97.31 168 ASP A C 1
ATOM 1300 O O . ASP A 1 168 ? -5.930 -18.163 -12.560 1.00 97.31 168 ASP A O 1
ATOM 1304 N N . ARG A 1 169 ? -4.000 -19.177 -13.083 1.00 96.06 169 ARG A N 1
ATOM 1305 C CA . ARG A 1 169 ? -3.783 -19.839 -11.796 1.00 96.06 169 ARG A CA 1
ATOM 1306 C C . ARG A 1 169 ? -2.596 -19.232 -11.067 1.00 96.06 169 ARG A C 1
ATOM 1308 O O . ARG A 1 169 ? -1.671 -18.686 -11.667 1.00 96.06 169 ARG A O 1
ATOM 1315 N N . LEU A 1 170 ? -2.589 -19.391 -9.742 1.00 94.62 170 LEU A N 1
ATOM 1316 C CA . LEU A 1 170 ? -1.443 -19.007 -8.914 1.00 94.62 170 LEU A CA 1
ATOM 1317 C C . LEU A 1 170 ? -0.163 -19.742 -9.341 1.00 94.62 170 LEU A C 1
ATOM 1319 O O . LEU A 1 170 ? 0.902 -19.138 -9.367 1.00 94.62 170 LEU A O 1
ATOM 1323 N N . GLU A 1 171 ? -0.278 -21.015 -9.727 1.00 95.56 171 GLU A N 1
ATOM 1324 C CA . GLU A 1 171 ? 0.835 -21.824 -10.245 1.00 95.56 171 GLU A CA 1
ATOM 1325 C C . GLU A 1 171 ? 1.509 -21.177 -11.466 1.00 95.56 171 GLU A C 1
ATOM 1327 O O . GLU A 1 171 ? 2.737 -21.149 -11.537 1.00 95.56 171 GLU A O 1
ATOM 1332 N N . ASP A 1 172 ? 0.732 -20.568 -12.368 1.00 95.00 172 ASP A N 1
ATOM 1333 C CA . ASP A 1 172 ? 1.253 -19.894 -13.566 1.00 95.00 172 ASP A CA 1
ATOM 1334 C C . ASP A 1 172 ? 2.120 -18.680 -13.215 1.00 95.00 172 ASP A C 1
ATOM 1336 O O . ASP A 1 172 ? 3.007 -18.287 -13.978 1.00 95.00 172 ASP A O 1
ATOM 1340 N N . ALA A 1 173 ? 1.884 -18.096 -12.039 1.00 94.25 173 ALA A N 1
ATOM 1341 C CA . ALA A 1 173 ? 2.644 -16.971 -11.529 1.00 94.25 173 ALA A CA 1
ATOM 1342 C C . ALA A 1 173 ? 3.981 -17.393 -10.901 1.00 94.25 173 ALA A C 1
ATOM 1344 O O . ALA A 1 173 ? 4.854 -16.550 -10.714 1.00 94.25 173 ALA A O 1
ATOM 1345 N N . MET A 1 174 ? 4.192 -18.675 -10.590 1.00 93.12 174 MET A N 1
ATOM 1346 C CA . MET A 1 174 ? 5.393 -19.140 -9.876 1.00 93.12 174 MET A CA 1
ATOM 1347 C C . MET A 1 174 ? 6.650 -19.218 -10.756 1.00 93.12 174 MET A C 1
ATOM 1349 O O . MET A 1 174 ? 7.746 -19.446 -10.246 1.00 93.12 174 MET A O 1
ATOM 1353 N N . ARG A 1 175 ? 6.517 -19.006 -12.068 1.00 91.19 175 ARG A N 1
ATOM 1354 C CA . ARG A 1 175 ? 7.633 -18.988 -13.024 1.00 91.19 175 ARG A CA 1
ATOM 1355 C C . ARG A 1 175 ? 8.400 -17.652 -13.021 1.00 91.19 175 ARG A C 1
ATOM 1357 O O . ARG A 1 175 ? 7.893 -16.648 -12.506 1.00 91.19 175 ARG A O 1
ATOM 1364 N N . PRO A 1 176 ? 9.610 -17.611 -13.612 1.00 92.25 176 PRO A N 1
ATOM 1365 C CA . PRO A 1 176 ? 10.306 -16.355 -13.878 1.00 92.25 176 PRO A CA 1
ATOM 1366 C C . PRO A 1 176 ? 9.441 -15.390 -14.697 1.00 92.25 176 PRO A C 1
ATOM 1368 O O . PRO A 1 176 ? 8.684 -15.811 -15.572 1.00 92.25 176 PRO A O 1
ATOM 1371 N N . HIS A 1 177 ? 9.565 -14.097 -14.419 1.00 93.38 177 HIS A N 1
ATOM 1372 C CA . HIS A 1 177 ? 8.829 -13.026 -15.087 1.00 93.38 177 HIS A CA 1
ATOM 1373 C C . HIS A 1 177 ? 9.763 -11.846 -15.365 1.00 93.38 177 HIS A C 1
ATOM 1375 O O . HIS A 1 177 ? 10.859 -11.767 -14.809 1.00 93.38 177 HIS A O 1
ATOM 1381 N N . ARG A 1 178 ? 9.329 -10.942 -16.244 1.00 92.69 178 ARG A N 1
ATOM 1382 C CA . ARG A 1 178 ? 10.086 -9.739 -16.604 1.00 92.69 178 ARG A CA 1
ATOM 1383 C C . ARG A 1 178 ? 10.032 -8.710 -15.473 1.00 92.69 178 ARG A C 1
ATOM 1385 O O . ARG A 1 178 ? 8.988 -8.545 -14.844 1.00 92.69 178 ARG A O 1
ATOM 1392 N N . VAL A 1 179 ? 11.155 -8.035 -15.235 1.00 94.50 179 VAL A N 1
ATOM 1393 C CA . VAL A 1 179 ? 11.291 -6.922 -14.285 1.00 94.50 179 VAL A CA 1
ATOM 1394 C C . VAL A 1 179 ? 11.818 -5.717 -15.057 1.00 94.50 179 VAL A C 1
ATOM 1396 O O . VAL A 1 179 ? 13.015 -5.464 -15.104 1.00 94.50 179 VAL A O 1
ATOM 1399 N N . ASP A 1 180 ? 10.914 -5.034 -15.738 1.00 92.75 180 ASP A N 1
ATOM 1400 C CA . ASP A 1 180 ? 11.227 -4.008 -16.738 1.00 92.75 180 ASP A CA 1
ATOM 1401 C C . ASP A 1 180 ? 10.229 -2.844 -16.744 1.00 92.75 180 ASP A C 1
ATOM 1403 O O . ASP A 1 180 ? 10.334 -1.939 -17.570 1.00 92.75 180 ASP A O 1
ATOM 1407 N N . HIS A 1 181 ? 9.285 -2.831 -15.802 1.00 94.12 181 HIS A N 1
ATOM 1408 C CA . HIS A 1 181 ? 8.428 -1.677 -15.583 1.00 94.12 181 HIS A CA 1
ATOM 1409 C C . HIS A 1 181 ? 9.209 -0.601 -14.794 1.00 94.12 181 HIS A C 1
ATOM 1411 O O . HIS A 1 181 ? 9.797 -0.939 -13.762 1.00 94.12 181 HIS A O 1
ATOM 1417 N N . PRO A 1 182 ? 9.180 0.694 -15.173 1.00 94.50 182 PRO A N 1
ATOM 1418 C CA . PRO A 1 182 ? 9.957 1.752 -14.502 1.00 94.50 182 PRO A CA 1
ATOM 1419 C C . PRO A 1 182 ? 9.740 1.833 -12.980 1.00 94.50 182 PRO A C 1
ATOM 1421 O O . PRO A 1 182 ? 10.668 2.022 -12.199 1.00 94.50 182 PRO A O 1
ATOM 1424 N N . ALA A 1 183 ? 8.515 1.559 -12.520 1.00 94.38 183 ALA A N 1
ATOM 1425 C CA . ALA A 1 183 ? 8.191 1.465 -11.092 1.00 94.38 183 ALA A CA 1
ATOM 1426 C C . ALA A 1 183 ? 8.984 0.415 -10.289 1.00 94.38 183 ALA A C 1
ATOM 1428 O O . ALA A 1 183 ? 9.041 0.506 -9.060 1.00 94.38 183 ALA A O 1
ATOM 1429 N N . CYS A 1 184 ? 9.607 -0.573 -10.940 1.00 94.75 184 CYS A N 1
ATOM 1430 C CA . CYS A 1 184 ? 10.509 -1.514 -10.279 1.00 94.75 184 CYS A CA 1
ATOM 1431 C C . CYS A 1 184 ? 11.701 -0.794 -9.632 1.00 94.75 184 CYS A C 1
ATOM 1433 O O . CYS A 1 184 ? 12.140 -1.213 -8.559 1.00 94.75 184 CYS A O 1
ATOM 1435 N N . THR A 1 185 ? 12.157 0.319 -10.217 1.00 95.38 185 THR A N 1
ATOM 1436 C CA . THR A 1 185 ? 13.220 1.174 -9.676 1.00 95.38 185 THR A CA 1
ATOM 1437 C C . THR A 1 185 ? 12.860 1.704 -8.292 1.00 95.38 185 THR A C 1
ATOM 1439 O O . THR A 1 185 ? 13.684 1.635 -7.385 1.00 95.38 185 THR A O 1
ATOM 1442 N N . THR A 1 186 ? 11.612 2.137 -8.074 1.00 94.38 186 THR A N 1
ATOM 1443 C CA . THR A 1 186 ? 11.159 2.597 -6.751 1.00 94.38 186 THR A CA 1
ATOM 1444 C C . THR A 1 186 ? 11.262 1.486 -5.710 1.00 94.38 186 THR A C 1
ATOM 1446 O O . THR A 1 186 ? 11.813 1.714 -4.641 1.00 94.38 186 THR A O 1
ATOM 1449 N N . CYS A 1 187 ? 10.807 0.266 -6.007 1.00 94.31 187 CYS A N 1
ATOM 1450 C CA . CYS A 1 187 ? 10.958 -0.855 -5.071 1.00 94.31 187 CYS A CA 1
ATOM 1451 C C . CYS A 1 187 ? 12.435 -1.176 -4.796 1.00 94.31 187 CYS A C 1
ATOM 1453 O O . CYS A 1 187 ? 12.819 -1.380 -3.649 1.00 94.31 187 CYS A O 1
ATOM 1455 N N . TYR A 1 188 ? 13.264 -1.199 -5.840 1.00 94.62 188 TYR A N 1
ATOM 1456 C CA . TYR A 1 188 ? 14.672 -1.573 -5.740 1.00 94.62 188 TYR A CA 1
ATOM 1457 C C . TYR A 1 188 ? 15.527 -0.563 -4.962 1.00 94.62 188 TYR A C 1
ATOM 1459 O O . TYR A 1 188 ? 16.365 -0.968 -4.150 1.00 94.62 188 TYR A O 1
ATOM 1467 N N . VAL A 1 189 ? 15.314 0.733 -5.208 1.00 92.94 189 VAL A N 1
ATOM 1468 C CA . VAL A 1 189 ? 16.053 1.839 -4.582 1.00 92.94 189 VAL A CA 1
ATOM 1469 C C . VAL A 1 189 ? 15.543 2.103 -3.167 1.00 92.94 189 VAL A C 1
ATOM 1471 O O . VAL A 1 189 ? 16.343 2.174 -2.239 1.00 92.94 189 VAL A O 1
ATOM 1474 N N . GLU A 1 190 ? 14.223 2.181 -2.982 1.00 91.06 190 GLU A N 1
ATOM 1475 C CA . GLU A 1 190 ? 13.608 2.518 -1.688 1.00 91.06 190 GLU A CA 1
ATOM 1476 C C . GLU A 1 190 ? 13.438 1.297 -0.769 1.00 91.06 190 GLU A C 1
ATOM 1478 O O . GLU A 1 190 ? 12.987 1.424 0.370 1.00 91.06 190 GLU A O 1
ATOM 1483 N N . GLY A 1 191 ? 13.731 0.088 -1.261 1.00 88.50 191 GLY A N 1
ATOM 1484 C CA . GLY A 1 191 ? 13.462 -1.161 -0.543 1.00 88.50 191 GLY A CA 1
ATOM 1485 C C . GLY A 1 191 ? 11.972 -1.368 -0.245 1.00 88.50 191 GLY A C 1
ATOM 1486 O O . GLY A 1 191 ? 11.610 -2.004 0.747 1.00 88.50 191 GLY A O 1
ATOM 1487 N N . PHE A 1 192 ? 11.090 -0.784 -1.061 1.00 91.00 192 PHE A N 1
ATOM 1488 C CA . PHE A 1 192 ? 9.655 -0.812 -0.815 1.00 91.00 192 PHE A CA 1
ATOM 1489 C C . PHE A 1 192 ? 9.032 -2.155 -1.211 1.00 91.00 192 PHE A C 1
ATOM 1491 O O . PHE A 1 192 ? 9.197 -2.649 -2.325 1.00 91.00 192 PHE A O 1
ATOM 1498 N N . SER A 1 193 ? 8.207 -2.703 -0.320 1.00 89.00 193 SER A N 1
ATOM 1499 C CA . SER A 1 193 ? 7.391 -3.892 -0.569 1.00 89.00 193 SER A CA 1
ATOM 1500 C C . SER A 1 193 ? 5.950 -3.611 -0.170 1.00 89.00 193 SER A C 1
ATOM 1502 O O . SER A 1 193 ? 5.712 -3.040 0.885 1.00 89.00 193 SER A O 1
ATOM 1504 N N . CYS A 1 194 ? 4.961 -4.030 -0.961 1.00 84.25 194 CYS A N 1
ATOM 1505 C CA . CYS A 1 194 ? 3.548 -3.956 -0.569 1.00 84.25 194 CYS A CA 1
ATOM 1506 C C . CYS A 1 194 ? 3.182 -4.982 0.519 1.00 84.25 194 CYS A C 1
ATOM 1508 O O . CYS A 1 194 ? 2.149 -4.816 1.165 1.00 84.25 194 CYS A O 1
ATOM 1510 N N . SER A 1 195 ? 4.001 -6.029 0.692 1.00 78.19 195 SER A N 1
ATOM 1511 C CA . SER A 1 195 ? 3.744 -7.145 1.612 1.00 78.19 195 SER A CA 1
ATOM 1512 C C . SER A 1 195 ? 4.006 -6.812 3.083 1.00 78.19 195 SER A C 1
ATOM 1514 O O . SER A 1 195 ? 3.333 -7.358 3.957 1.00 78.19 195 SER A O 1
ATOM 1516 N N . THR A 1 196 ? 4.958 -5.913 3.345 1.00 67.81 196 THR A N 1
ATOM 1517 C CA . THR A 1 196 ? 5.327 -5.433 4.683 1.00 67.81 196 THR A CA 1
ATOM 1518 C C . THR A 1 196 ? 4.571 -4.185 5.067 1.00 67.81 196 THR A C 1
ATOM 1520 O O . THR A 1 196 ? 3.987 -3.528 4.179 1.00 67.81 196 THR A O 1
#

Mean predicted aligned error: 4.08 Å